Protein AF-A0A1B6L665-F1 (afdb_monomer_lite)

Foldseek 3Di:
DDQALANLLVVLLVQLVDPVSCQPCVQVSLCCLQPVALVDPVNLLRDDQVSLVSLLVSLLVCLVVPHPPDDNLSSLSSNLSSLQRSLVRYPCLVVLLVCLVVLLVCLVPDVVVPVVCLLSSLSSLLSSCVSCLPPPLASNQASCLSRVVSLVVSADLDPPDDDSSNVSSVSSVVSNCCSQQPVNNDPPDPSGDHPDVVSVVVSVVVVVVSVVSNVVSVVVVVVVD

Radius of gyration: 19.57 Å; chains: 1; bounding box: 61×33×55 Å

Secondary structure (DSSP, 8-state):
-PPPHHHHHHHHHHHHHSHHHHHHHHHHHHHHIIIIITT-HHHHTTS-HHHHHHHHHHHHHHHHTPPTT--HHHHHHHHHHHHHHHTTTSTTHHHHHHTHHHHHHHHHHHHHH-GGGHHHHHHHHHHHHHHHTTT-HHHHHHHHHHHHHHHHHT-----SS--HHHHHHHHHHHHHHHHHSGGGPPTTSTT---SSHHHHHHHHHHHHHHHHHHHHHHHHHHHT-

pLDDT: mean 92.1, std 8.76, range [46.53, 98.69]

Organism: NCBI:txid36148

Sequence (225 aa):
QRLTIGSLLQCVLSVLQDGFLRKHFGYTYLQVLRFQVLTSHNYCTNIGEDLWKDLFQLLQQLYQNTPPKVDKAIILTSLNLIVKNGGCHSFLALDVKKMFPTLREWIKTDIRTFPHLQEHLVRLSLTVCQLLRFECRMAICKFGEDVMSDFRNIYDHRADGVSKKKDLLLDWFVLQVQVHHPGGAQRGTEAAYAGEWDVWARQLGWLYQLVITEVKSVERHRTIR

Structure (mmCIF, N/CA/C/O backbone):
data_AF-A0A1B6L665-F1
#
_entry.id   AF-A0A1B6L665-F1
#
loop_
_atom_site.group_PDB
_atom_site.id
_atom_site.type_symbol
_atom_site.label_atom_id
_atom_site.label_alt_id
_atom_site.label_comp_id
_atom_site.label_asym_id
_atom_site.label_entity_id
_atom_site.label_seq_id
_atom_site.pdbx_PDB_ins_code
_atom_site.Cartn_x
_atom_site.Cartn_y
_atom_site.Cartn_z
_atom_site.occupancy
_atom_site.B_iso_or_equiv
_atom_site.auth_seq_id
_atom_site.auth_comp_id
_atom_site.auth_asym_id
_atom_site.auth_atom_id
_atom_site.pdbx_PDB_model_num
ATOM 1 N N . GLN A 1 1 ? -27.448 -17.472 22.996 1.00 46.53 1 GLN A N 1
ATOM 2 C CA . GLN A 1 1 ? -27.372 -16.857 21.650 1.00 46.53 1 GLN A CA 1
ATOM 3 C C . GLN A 1 1 ? -25.965 -17.053 21.100 1.00 46.53 1 GLN A C 1
ATOM 5 O O . GLN A 1 1 ? -25.021 -16.888 21.862 1.00 46.53 1 GLN A O 1
ATOM 10 N N . ARG A 1 2 ? -25.808 -17.447 19.828 1.00 61.28 2 ARG A N 1
ATOM 11 C CA . ARG A 1 2 ? -24.491 -17.466 19.166 1.00 61.28 2 ARG A CA 1
ATOM 12 C C . ARG A 1 2 ? -24.189 -16.055 18.656 1.00 61.28 2 ARG A C 1
ATOM 14 O O . ARG A 1 2 ? -25.037 -15.463 17.997 1.00 61.28 2 ARG A O 1
ATOM 21 N N . LEU A 1 3 ? -23.017 -15.521 18.988 1.00 72.12 3 LEU A N 1
ATOM 22 C CA . LEU A 1 3 ? -22.553 -14.220 18.499 1.00 72.12 3 LEU A CA 1
ATOM 23 C C . LEU A 1 3 ? -22.308 -14.319 16.986 1.00 72.12 3 LEU A C 1
ATOM 25 O O . LEU A 1 3 ? -21.593 -15.213 16.537 1.00 72.12 3 LEU A O 1
ATOM 29 N N . THR A 1 4 ? -22.920 -13.434 16.199 1.00 88.56 4 THR A N 1
ATOM 30 C CA . THR A 1 4 ? -22.676 -13.374 14.748 1.00 88.56 4 THR A CA 1
ATOM 31 C C . THR A 1 4 ? -21.419 -12.554 14.468 1.00 88.56 4 THR A C 1
ATOM 33 O O . THR A 1 4 ? -21.097 -11.636 15.231 1.00 88.56 4 THR A O 1
ATOM 36 N N . ILE A 1 5 ? -20.725 -12.831 13.359 1.00 90.38 5 ILE A N 1
ATOM 37 C CA . ILE A 1 5 ? -19.544 -12.043 12.976 1.00 90.38 5 ILE A CA 1
ATOM 38 C C . ILE A 1 5 ? -19.890 -10.562 12.765 1.00 90.38 5 ILE A C 1
ATOM 40 O O . ILE A 1 5 ? -19.137 -9.699 13.200 1.00 90.38 5 ILE A O 1
ATOM 44 N N . GLY A 1 6 ? -21.073 -10.263 12.214 1.00 89.62 6 GLY A N 1
ATOM 45 C CA . GLY A 1 6 ? -21.569 -8.893 12.077 1.00 89.62 6 GLY A CA 1
ATOM 46 C C . GLY A 1 6 ? -21.717 -8.187 13.427 1.00 89.62 6 GLY A C 1
ATOM 47 O O . GLY A 1 6 ? -21.204 -7.088 13.602 1.00 89.62 6 GLY A O 1
ATOM 48 N N . SER A 1 7 ? -22.328 -8.841 14.425 1.00 90.56 7 SER A N 1
ATOM 49 C CA . SER A 1 7 ? -22.443 -8.262 15.776 1.00 90.56 7 SER A CA 1
ATOM 50 C C . SER A 1 7 ? -21.089 -8.059 16.465 1.00 90.56 7 SER A C 1
ATOM 52 O O . SER A 1 7 ? -20.897 -7.055 17.149 1.00 90.56 7 SER A O 1
ATOM 54 N N . LEU A 1 8 ? -20.134 -8.975 16.256 1.00 92.50 8 LEU A N 1
ATOM 55 C CA . LEU A 1 8 ? -18.772 -8.824 16.768 1.00 92.50 8 LEU A CA 1
ATOM 56 C C . LEU A 1 8 ? -18.081 -7.615 16.129 1.00 92.50 8 LEU A C 1
ATOM 58 O O . LEU A 1 8 ? -17.472 -6.815 16.834 1.00 92.50 8 LEU A O 1
ATOM 62 N N . LEU A 1 9 ? -18.192 -7.464 14.809 1.00 93.94 9 LEU A N 1
ATOM 63 C CA . LEU A 1 9 ? -17.583 -6.350 14.090 1.00 93.94 9 LEU A CA 1
ATOM 64 C C . LEU A 1 9 ? -18.211 -5.005 14.448 1.00 93.94 9 LEU A C 1
ATOM 66 O O . LEU A 1 9 ? -17.461 -4.052 14.628 1.00 93.94 9 LEU A O 1
ATOM 70 N N . GLN A 1 10 ? -19.525 -4.935 14.679 1.00 94.06 10 GLN A N 1
ATOM 71 C CA . GLN A 1 10 ? -20.131 -3.693 15.175 1.00 94.06 10 GLN A CA 1
ATOM 72 C C . GLN A 1 10 ? -19.638 -3.333 16.563 1.00 94.06 10 GLN A C 1
ATOM 74 O O . GLN A 1 10 ? -19.333 -2.171 16.809 1.00 94.06 10 GLN A O 1
ATOM 79 N N . CYS A 1 11 ? -19.448 -4.318 17.440 1.00 94.50 11 CYS A N 1
ATOM 80 C CA . CYS A 1 11 ? -18.813 -4.071 18.728 1.00 94.50 11 CYS A CA 1
ATOM 81 C C . CYS A 1 11 ? -17.377 -3.537 18.562 1.00 94.50 11 CYS A C 1
ATOM 83 O O . CYS A 1 11 ? -17.014 -2.547 19.197 1.00 94.50 11 CYS A O 1
ATOM 85 N N . VAL A 1 12 ? -16.581 -4.133 17.664 1.00 95.00 12 VAL A N 1
ATOM 86 C CA . VAL A 1 12 ? -15.226 -3.654 17.339 1.00 95.00 12 VAL A CA 1
ATOM 87 C C . VAL A 1 12 ? -15.255 -2.215 16.822 1.00 95.00 12 VAL A C 1
ATOM 89 O O . VAL A 1 12 ? -14.494 -1.388 17.324 1.00 95.00 12 VAL A O 1
ATOM 92 N N . LEU A 1 13 ? -16.132 -1.893 15.868 1.00 95.56 13 LEU A N 1
ATOM 93 C CA . LEU A 1 13 ? -16.277 -0.539 15.331 1.00 95.56 13 LEU A CA 1
ATOM 94 C C . LEU A 1 13 ? -16.663 0.453 16.430 1.00 95.56 13 LEU A C 1
ATOM 96 O O . LEU A 1 13 ? -15.980 1.460 16.584 1.00 95.56 13 LEU A O 1
ATOM 100 N N . SER A 1 14 ? -17.680 0.151 17.243 1.00 95.56 14 SER A N 1
ATOM 101 C CA . SER A 1 14 ? -18.125 1.042 18.320 1.00 95.56 14 SER A CA 1
ATOM 102 C C . SER A 1 14 ? -17.016 1.326 19.336 1.00 95.56 14 SER A C 1
ATOM 104 O O . SER A 1 14 ? -16.800 2.480 19.703 1.00 95.56 14 SER A O 1
ATOM 106 N N . VAL A 1 15 ? -16.258 0.304 19.750 1.00 95.12 15 VAL A N 1
ATOM 107 C CA . VAL A 1 15 ? -15.130 0.476 20.683 1.00 95.12 15 VAL A CA 1
ATOM 108 C C . VAL A 1 15 ? -14.012 1.311 20.068 1.00 95.12 15 VAL A C 1
ATOM 110 O O . VAL A 1 15 ? -13.412 2.137 20.752 1.00 95.12 15 VAL A O 1
ATOM 113 N N . LEU A 1 16 ? -13.703 1.092 18.792 1.00 94.69 16 LEU A N 1
ATOM 114 C CA . LEU A 1 16 ? -12.620 1.794 18.113 1.00 94.69 16 LEU A CA 1
ATOM 115 C C . LEU A 1 16 ? -13.020 3.190 17.622 1.00 94.69 16 LEU A C 1
ATOM 117 O O . LEU A 1 16 ? -12.132 3.999 17.377 1.00 94.69 16 LEU A O 1
ATOM 121 N N . GLN A 1 17 ? -14.302 3.514 17.491 1.00 94.69 17 GLN A N 1
ATOM 122 C CA . GLN A 1 17 ? -14.772 4.862 17.157 1.00 94.69 17 GLN A CA 1
ATOM 123 C C . GLN A 1 17 ? -14.873 5.749 18.403 1.00 94.69 17 GLN A C 1
ATOM 125 O O . GLN A 1 17 ? -14.470 6.915 18.353 1.00 94.69 17 GLN A O 1
ATOM 130 N N . ASP A 1 18 ? -15.306 5.193 19.535 1.00 95.06 18 ASP A N 1
ATOM 131 C CA . ASP A 1 18 ? -15.399 5.926 20.795 1.00 95.06 18 ASP A CA 1
ATOM 132 C C . ASP A 1 18 ? -14.011 6.257 21.371 1.00 95.06 18 ASP A C 1
ATOM 134 O O . ASP A 1 18 ? -13.156 5.390 21.544 1.00 95.06 18 ASP A O 1
ATOM 138 N N . GLY A 1 19 ? -13.763 7.532 21.682 1.00 91.44 19 GLY A N 1
ATOM 139 C CA . GLY A 1 19 ? -12.450 7.989 22.146 1.00 91.44 19 GLY A CA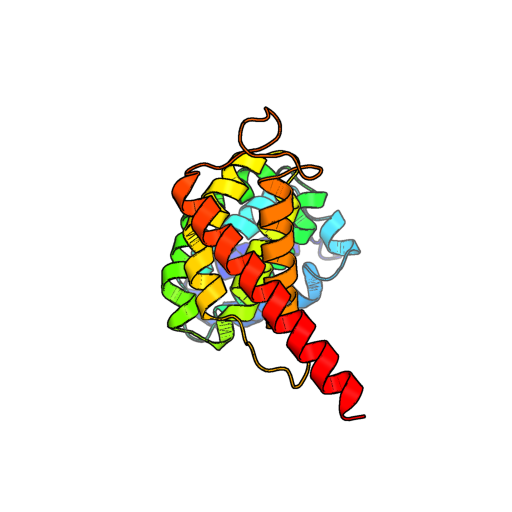 1
ATOM 140 C C . GLY A 1 19 ? -12.038 7.426 23.510 1.00 91.44 19 GLY A C 1
ATOM 141 O O . GLY A 1 19 ? -10.857 7.127 23.718 1.00 91.44 19 GLY A O 1
ATOM 142 N N . PHE A 1 20 ? -12.990 7.254 24.430 1.00 93.44 20 PHE A N 1
ATOM 143 C CA . PHE A 1 20 ? -12.729 6.717 25.762 1.00 93.44 20 PHE A CA 1
ATOM 144 C C . PHE A 1 20 ? -12.474 5.210 25.696 1.00 93.44 20 PHE A C 1
ATOM 146 O O . PHE A 1 20 ? -11.459 4.736 26.215 1.00 93.44 20 PHE A O 1
ATOM 153 N N . LEU A 1 21 ? -13.338 4.457 25.015 1.00 94.56 21 LEU A N 1
ATOM 154 C CA . LEU A 1 21 ? -13.202 3.012 24.857 1.00 94.56 21 LEU A CA 1
ATOM 155 C C . LEU A 1 21 ? -11.961 2.666 24.039 1.00 94.56 21 LEU A C 1
ATOM 157 O O . LEU A 1 21 ? -11.192 1.800 24.451 1.00 94.56 21 LEU A O 1
ATOM 161 N N . ARG A 1 22 ? -11.679 3.390 22.951 1.00 94.19 22 ARG A N 1
ATOM 162 C CA . ARG A 1 22 ? -10.462 3.199 22.153 1.00 94.19 22 ARG A CA 1
ATOM 163 C C . ARG A 1 22 ? -9.200 3.381 22.988 1.00 94.19 22 ARG A C 1
ATOM 165 O O . ARG A 1 22 ? -8.268 2.592 22.854 1.00 94.19 22 ARG A O 1
ATOM 172 N N . LYS A 1 23 ? -9.161 4.387 23.865 1.00 91.19 23 LYS A N 1
ATOM 173 C CA . LYS A 1 23 ? -8.002 4.647 24.733 1.00 91.19 23 LYS A CA 1
ATOM 174 C C . LYS A 1 23 ? -7.726 3.498 25.711 1.00 91.19 23 LYS A C 1
ATOM 176 O O . LYS A 1 23 ? -6.562 3.228 25.993 1.00 91.19 23 LYS A O 1
ATOM 181 N N . HIS A 1 24 ? -8.763 2.836 26.224 1.00 91.19 24 HIS A N 1
ATOM 182 C CA . HIS A 1 24 ? -8.620 1.802 27.259 1.00 91.19 24 HIS A CA 1
ATOM 183 C C . HIS A 1 24 ? -8.612 0.372 26.703 1.00 91.19 24 HIS A C 1
ATOM 185 O O . HIS A 1 24 ? -7.918 -0.490 27.234 1.00 91.19 24 HIS A O 1
ATOM 191 N N . PHE A 1 25 ? -9.343 0.124 25.618 1.00 92.44 25 PHE A N 1
ATOM 192 C CA . PHE A 1 25 ? -9.590 -1.210 25.067 1.00 92.44 25 PHE A CA 1
ATOM 193 C C . PHE A 1 25 ? -9.158 -1.354 23.603 1.00 92.44 25 PHE A C 1
ATOM 195 O O . PHE A 1 25 ? -9.142 -2.469 23.081 1.00 92.44 25 PHE A O 1
ATOM 202 N N . GLY A 1 26 ? -8.774 -0.267 22.927 1.00 92.38 26 GLY A N 1
ATOM 203 C CA . GLY A 1 26 ? -8.515 -0.274 21.486 1.00 92.38 26 GLY A CA 1
ATOM 204 C C . GLY A 1 26 ? -7.422 -1.251 21.058 1.00 92.38 26 GLY A C 1
ATOM 205 O O . GLY A 1 26 ? -7.591 -1.942 20.058 1.00 92.38 26 GLY A O 1
ATOM 206 N N . TYR A 1 27 ? -6.348 -1.390 21.842 1.00 92.38 27 TYR A N 1
ATOM 207 C CA . TYR A 1 27 ? -5.314 -2.398 21.581 1.00 92.38 27 TYR A CA 1
ATOM 208 C C . TYR A 1 27 ? -5.901 -3.816 21.555 1.00 92.38 27 TYR A C 1
ATOM 210 O O . TYR A 1 27 ? -5.699 -4.552 20.592 1.00 92.38 27 TYR A O 1
ATOM 218 N N . THR A 1 28 ? -6.675 -4.182 22.578 1.00 93.69 28 THR A N 1
ATOM 219 C CA . THR A 1 28 ? -7.301 -5.505 22.691 1.00 93.69 28 THR A CA 1
ATOM 220 C C . THR A 1 28 ? -8.217 -5.783 21.505 1.00 93.69 28 THR A C 1
ATOM 222 O O . THR A 1 28 ? -8.116 -6.838 20.882 1.00 93.69 28 THR A O 1
ATOM 225 N N . TYR A 1 29 ? -9.062 -4.820 21.134 1.00 94.50 29 TYR A N 1
ATOM 226 C CA . TYR A 1 29 ? -9.996 -4.985 20.019 1.00 94.50 29 TYR A CA 1
ATOM 227 C C . TYR A 1 29 ? -9.296 -5.024 18.656 1.00 94.50 29 TYR A C 1
ATOM 229 O O . TYR A 1 29 ? -9.695 -5.809 17.796 1.00 94.50 29 TYR A O 1
ATOM 237 N N . LEU A 1 30 ? -8.203 -4.275 18.466 1.00 94.25 30 LEU A N 1
ATOM 238 C CA . LEU A 1 30 ? -7.360 -4.398 17.273 1.00 94.25 30 LEU A CA 1
ATOM 239 C C . LEU A 1 30 ? -6.714 -5.784 17.169 1.00 94.25 30 LEU A C 1
ATOM 241 O O . LEU A 1 30 ? -6.637 -6.331 16.070 1.00 94.25 30 LEU A O 1
ATOM 245 N N . GLN A 1 31 ? -6.283 -6.375 18.287 1.00 93.94 31 GLN A N 1
ATOM 246 C CA . GLN A 1 31 ? -5.724 -7.729 18.285 1.00 93.94 31 GLN A CA 1
ATOM 247 C C . GLN A 1 31 ? -6.785 -8.797 18.015 1.00 93.94 31 GLN A C 1
ATOM 249 O O . GLN A 1 31 ? -6.519 -9.726 17.254 1.00 93.94 31 GLN A O 1
ATOM 254 N N . VAL A 1 32 ? -7.992 -8.657 18.572 1.00 93.50 32 VAL A N 1
ATOM 255 C CA . VAL A 1 32 ? -9.126 -9.540 18.250 1.00 93.50 32 VAL A CA 1
ATOM 256 C C . VAL A 1 32 ? -9.444 -9.462 16.759 1.00 93.50 32 VAL A C 1
ATOM 258 O O . VAL A 1 32 ? -9.484 -10.493 16.086 1.00 93.50 32 VAL A O 1
ATOM 261 N N . LEU A 1 33 ? -9.587 -8.249 16.217 1.00 94.88 33 LEU A N 1
ATOM 262 C CA . LEU A 1 33 ? -9.824 -8.037 14.792 1.00 94.88 33 LEU A CA 1
ATOM 263 C C . LEU A 1 33 ? -8.731 -8.707 13.949 1.00 94.88 33 LEU A C 1
ATOM 265 O O . LEU A 1 33 ? -9.030 -9.467 13.033 1.00 94.88 33 LEU A O 1
ATOM 269 N N . ARG A 1 34 ? -7.460 -8.482 14.284 1.00 93.75 34 ARG A N 1
ATOM 270 C CA . ARG A 1 34 ? -6.324 -9.002 13.521 1.00 93.75 34 ARG A CA 1
ATOM 271 C C . ARG A 1 34 ? -6.200 -10.522 13.579 1.00 93.75 34 ARG A C 1
ATOM 273 O O . ARG A 1 34 ? -6.038 -11.142 12.536 1.00 93.75 34 ARG A O 1
ATOM 280 N N . PHE A 1 35 ? -6.201 -11.110 14.773 1.00 92.44 35 PHE A N 1
ATOM 281 C CA . PHE A 1 35 ? -5.819 -12.511 14.972 1.00 92.44 35 PHE A CA 1
ATOM 282 C C . PHE A 1 35 ? -6.983 -13.490 14.992 1.00 92.44 35 PHE A C 1
ATOM 284 O O . PHE A 1 35 ? -6.760 -14.674 14.749 1.00 92.44 35 PHE A O 1
ATOM 291 N N . GLN A 1 36 ? -8.188 -13.025 15.318 1.00 90.38 36 GLN A N 1
ATOM 292 C CA . GLN A 1 36 ? -9.360 -13.893 15.403 1.00 90.38 36 GLN A CA 1
ATOM 293 C C . GLN A 1 36 ? -10.240 -13.748 14.169 1.00 90.38 36 GLN A C 1
ATOM 295 O O . GLN A 1 36 ? -10.768 -14.745 13.691 1.00 90.38 36 GLN A O 1
ATOM 300 N N . VAL A 1 37 ? -10.384 -12.528 13.641 1.00 92.81 37 VAL A N 1
ATOM 301 C CA . VAL A 1 37 ? -11.311 -12.243 12.539 1.00 92.81 37 VAL A CA 1
ATOM 302 C C . VAL A 1 37 ? -10.607 -12.253 11.185 1.00 92.81 37 VAL A C 1
ATOM 304 O O . VAL A 1 37 ? -10.889 -13.110 10.353 1.00 92.81 37 VAL A O 1
ATOM 307 N N . LEU A 1 38 ? -9.665 -11.334 10.969 1.00 93.00 38 LEU A N 1
ATOM 308 C CA . LEU A 1 38 ? -9.054 -11.080 9.660 1.00 93.00 38 LEU A CA 1
ATOM 309 C C . LEU A 1 38 ? -8.113 -12.197 9.176 1.00 93.00 38 LEU A C 1
ATOM 311 O O . LEU A 1 38 ? -7.714 -12.209 8.018 1.00 93.00 38 LEU A O 1
ATOM 315 N N . THR A 1 39 ? -7.732 -13.138 10.030 1.00 92.25 39 THR A N 1
ATOM 316 C CA . THR A 1 39 ? -6.944 -14.329 9.664 1.00 92.25 39 THR A CA 1
ATOM 317 C C . THR A 1 39 ? -7.812 -15.562 9.419 1.00 92.25 39 THR A C 1
ATOM 319 O O . THR A 1 39 ? -7.325 -16.551 8.874 1.00 92.25 39 THR A O 1
ATOM 322 N N . SER A 1 40 ? -9.089 -15.524 9.805 1.00 90.94 40 SER A N 1
ATOM 323 C CA . SER A 1 40 ? -10.023 -16.635 9.656 1.00 90.94 40 SER A CA 1
ATOM 324 C C . SER A 1 40 ? -10.799 -16.490 8.355 1.00 90.94 40 SER A C 1
ATOM 326 O O . SER A 1 40 ? -11.663 -15.620 8.229 1.00 90.94 40 SER A O 1
ATOM 328 N N . HIS A 1 41 ? -10.530 -17.380 7.397 1.00 86.75 41 HIS A N 1
ATOM 329 C CA . HIS A 1 41 ? -11.272 -17.432 6.135 1.00 86.75 41 HIS A CA 1
ATOM 330 C C . HIS A 1 41 ? -12.785 -17.551 6.376 1.00 86.75 41 HIS A C 1
ATOM 332 O O . HIS A 1 41 ? -13.562 -16.798 5.799 1.00 86.75 41 HIS A O 1
ATOM 338 N N . ASN A 1 42 ? -13.191 -18.420 7.310 1.00 86.94 42 ASN A N 1
ATOM 339 C CA . ASN A 1 42 ? -14.598 -18.632 7.658 1.00 86.94 42 ASN A CA 1
ATOM 340 C C . ASN A 1 42 ? -15.281 -17.367 8.179 1.00 86.94 42 ASN A C 1
ATOM 342 O O . ASN A 1 42 ? -16.477 -17.193 7.970 1.00 86.94 42 ASN A O 1
ATOM 346 N N . TYR A 1 43 ? -14.561 -16.489 8.880 1.00 89.75 43 TYR A N 1
ATOM 347 C CA . TYR A 1 43 ? -15.142 -15.211 9.274 1.00 89.75 43 TYR A CA 1
ATOM 348 C C . TYR A 1 43 ? -15.141 -14.229 8.116 1.00 89.75 43 TYR A C 1
ATOM 350 O O . TYR A 1 43 ? -16.184 -13.638 7.871 1.00 89.75 43 TYR A O 1
ATOM 358 N N . CYS A 1 44 ? -14.037 -14.109 7.373 1.00 90.69 44 CYS A N 1
ATOM 359 C CA . CYS A 1 44 ? -13.903 -13.165 6.263 1.00 90.69 44 CYS A CA 1
ATOM 360 C C . CYS A 1 44 ? -15.009 -13.314 5.207 1.00 90.69 44 CYS A C 1
ATOM 362 O O . CYS A 1 44 ? -15.557 -12.303 4.774 1.00 90.69 44 CYS A O 1
ATOM 364 N N . THR A 1 45 ? -15.397 -14.544 4.853 1.00 88.00 45 THR A N 1
ATOM 365 C CA . THR A 1 45 ? -16.472 -14.803 3.876 1.00 88.00 45 THR A CA 1
ATOM 366 C C . THR A 1 45 ? -17.862 -14.386 4.356 1.00 88.00 45 THR A C 1
ATOM 368 O O . THR A 1 45 ? -18.778 -14.284 3.552 1.00 88.00 45 THR A O 1
ATOM 371 N N . ASN A 1 46 ? -18.036 -14.184 5.664 1.00 89.75 46 ASN A N 1
ATOM 372 C CA . ASN A 1 46 ? -19.309 -13.826 6.289 1.00 89.75 46 ASN A CA 1
ATOM 373 C C . ASN A 1 46 ? -19.361 -12.348 6.725 1.00 89.75 46 ASN A C 1
ATOM 375 O O . ASN A 1 46 ? -20.313 -11.935 7.389 1.00 89.75 46 ASN A O 1
ATOM 379 N N . ILE A 1 47 ? -18.342 -11.548 6.395 1.00 91.38 47 ILE A N 1
ATOM 380 C CA . ILE A 1 47 ? -18.332 -10.103 6.647 1.00 91.38 47 ILE A CA 1
ATOM 381 C C . ILE A 1 47 ? -19.106 -9.409 5.524 1.00 91.38 47 ILE A C 1
ATOM 383 O O . ILE A 1 47 ? -18.787 -9.589 4.351 1.00 91.38 47 ILE A O 1
ATOM 387 N N . GLY A 1 48 ? -20.111 -8.609 5.889 1.00 89.94 48 GLY A N 1
ATOM 388 C CA . GLY A 1 48 ? -20.884 -7.815 4.931 1.00 89.94 48 GLY A CA 1
ATOM 389 C C . GLY A 1 48 ? -20.048 -6.720 4.261 1.00 89.94 48 GLY A C 1
ATOM 390 O O . GLY A 1 48 ? -19.099 -6.203 4.850 1.00 89.94 48 GLY A O 1
ATOM 391 N N . GLU A 1 49 ? -20.416 -6.341 3.038 1.00 90.06 49 GLU A N 1
ATOM 392 C CA . GLU A 1 49 ? -19.653 -5.385 2.222 1.00 90.06 49 GLU A CA 1
ATOM 393 C C . GLU A 1 49 ? -19.454 -4.021 2.896 1.00 90.06 49 GLU A C 1
ATOM 395 O O . GLU A 1 49 ? -18.349 -3.476 2.869 1.00 90.06 49 GLU A O 1
ATOM 400 N N . ASP A 1 50 ? -20.494 -3.486 3.538 1.00 91.25 50 ASP A N 1
ATOM 401 C CA . ASP A 1 50 ? -20.416 -2.192 4.226 1.00 91.25 50 ASP A CA 1
ATOM 402 C C . ASP A 1 50 ? -19.453 -2.243 5.418 1.00 91.25 50 ASP A C 1
ATOM 404 O O . ASP A 1 50 ? -18.673 -1.318 5.630 1.00 91.25 50 ASP A O 1
ATOM 408 N N . LEU A 1 51 ? -19.394 -3.378 6.123 1.00 93.31 51 LEU A N 1
ATOM 409 C CA . LEU A 1 51 ? -18.468 -3.563 7.241 1.00 93.31 51 LEU A CA 1
ATOM 410 C C . LEU A 1 51 ? -17.009 -3.566 6.790 1.00 93.31 51 LEU A C 1
ATOM 412 O O . LEU A 1 51 ? -16.149 -3.045 7.499 1.00 93.31 51 LEU A O 1
ATOM 416 N N . TRP A 1 52 ? -16.709 -4.123 5.614 1.00 94.56 52 TRP A N 1
ATOM 417 C CA . TRP A 1 52 ? -15.362 -4.040 5.048 1.00 94.56 52 TRP A CA 1
ATOM 418 C C . TRP A 1 52 ? -14.944 -2.593 4.798 1.00 94.56 52 TRP A C 1
ATOM 420 O O . TRP A 1 52 ? -13.819 -2.216 5.138 1.00 94.56 52 TRP A O 1
ATOM 430 N N . LYS A 1 53 ? -15.850 -1.780 4.243 1.00 93.94 53 LYS A N 1
ATOM 431 C CA . LYS A 1 53 ? -15.608 -0.355 3.987 1.00 93.94 53 LYS A CA 1
ATOM 432 C C . LYS A 1 53 ? -15.444 0.425 5.288 1.00 93.94 53 LYS A C 1
ATOM 434 O O . LYS A 1 53 ? -14.468 1.163 5.416 1.00 93.94 53 LYS A O 1
ATOM 439 N N . ASP A 1 54 ? -16.319 0.208 6.264 1.00 95.19 54 ASP A N 1
ATOM 440 C CA . ASP A 1 54 ? -16.256 0.873 7.569 1.00 95.19 54 ASP A CA 1
ATOM 441 C C . ASP A 1 54 ? -14.944 0.557 8.296 1.00 95.19 54 ASP A C 1
ATOM 443 O O . ASP A 1 54 ? -14.256 1.460 8.778 1.00 95.19 54 ASP A O 1
ATOM 447 N N . LEU A 1 55 ? -14.538 -0.718 8.320 1.00 95.81 55 LEU A N 1
ATOM 448 C CA . LEU A 1 55 ? -13.264 -1.135 8.906 1.00 95.81 55 LEU A CA 1
ATOM 449 C C . LEU A 1 55 ? -12.071 -0.516 8.163 1.00 95.81 55 LEU A C 1
ATOM 451 O O . LEU A 1 55 ? -11.120 -0.055 8.798 1.00 95.81 55 LEU A O 1
ATOM 455 N N . PHE A 1 56 ? -12.111 -0.486 6.828 1.00 96.50 56 PHE A N 1
ATOM 456 C CA . PHE A 1 56 ? -11.058 0.108 6.004 1.00 96.50 56 PHE A CA 1
ATOM 457 C C . PHE A 1 56 ? -10.891 1.609 6.273 1.00 96.50 56 PHE A C 1
ATOM 459 O O . PHE A 1 56 ? -9.767 2.091 6.434 1.00 96.50 56 PHE A O 1
ATOM 466 N N . GLN A 1 57 ? -11.993 2.354 6.353 1.00 95.94 57 GLN A N 1
ATOM 467 C CA . GLN A 1 57 ? -11.984 3.787 6.653 1.00 95.94 57 GLN A CA 1
ATOM 468 C C . GLN A 1 57 ? -11.525 4.057 8.088 1.00 95.94 57 GLN A C 1
ATOM 470 O O . GLN A 1 57 ? -10.658 4.904 8.313 1.00 95.94 57 GLN A O 1
ATOM 475 N N . LEU A 1 58 ? -12.038 3.293 9.055 1.00 96.50 58 LEU A N 1
ATOM 476 C CA . LEU A 1 58 ? -11.653 3.408 10.457 1.00 96.50 58 LEU A CA 1
ATOM 477 C C . LEU A 1 58 ? -10.149 3.188 10.649 1.00 96.50 58 LEU A C 1
ATOM 479 O O . LEU A 1 58 ? -9.497 3.980 11.325 1.00 96.50 58 LEU A O 1
ATOM 483 N N . LEU A 1 59 ? -9.563 2.144 10.055 1.00 97.25 59 LEU A N 1
ATOM 484 C CA . LEU A 1 59 ? -8.130 1.884 10.218 1.00 97.25 59 LEU A CA 1
ATOM 485 C C . LEU A 1 59 ? -7.252 2.977 9.592 1.00 97.25 59 LEU A C 1
ATOM 487 O O . LEU A 1 59 ? -6.195 3.280 10.145 1.00 97.25 59 LEU A O 1
ATOM 491 N N . GLN A 1 60 ? -7.686 3.614 8.499 1.00 97.69 60 GLN A N 1
ATOM 492 C CA . GLN A 1 60 ? -6.986 4.785 7.957 1.00 97.69 60 GLN A CA 1
ATOM 493 C C . GLN A 1 60 ? -7.008 5.962 8.940 1.00 97.69 60 GLN A C 1
ATOM 495 O O . GLN A 1 60 ? -5.971 6.583 9.181 1.00 97.69 60 GLN A O 1
ATOM 500 N N . GLN A 1 61 ? -8.159 6.228 9.563 1.00 96.19 61 GLN A N 1
ATOM 501 C CA . GLN A 1 61 ? -8.291 7.267 10.588 1.00 96.19 61 GLN A CA 1
ATOM 502 C C . GLN A 1 61 ? -7.440 6.961 11.825 1.00 96.19 61 GLN A C 1
ATOM 504 O O . GLN A 1 61 ? -6.802 7.862 12.366 1.00 96.19 61 GLN A O 1
ATOM 509 N N . LEU A 1 62 ? -7.386 5.695 12.254 1.00 96.00 62 LEU A N 1
ATOM 510 C CA . LEU A 1 62 ? -6.534 5.265 13.363 1.00 96.00 62 LEU A CA 1
ATOM 511 C C . LEU A 1 62 ? -5.051 5.409 13.035 1.00 96.00 62 LEU A C 1
ATOM 513 O O . LEU A 1 62 ? -4.275 5.754 13.918 1.00 96.00 62 LEU A O 1
ATOM 517 N N . TYR A 1 63 ? -4.627 5.169 11.794 1.00 96.94 63 TYR A N 1
ATOM 518 C CA . TYR A 1 63 ? -3.230 5.387 11.427 1.00 96.94 63 TYR A CA 1
ATOM 519 C C . TYR A 1 63 ? -2.857 6.873 11.510 1.00 96.94 63 TYR A C 1
ATOM 521 O O . TYR A 1 63 ? -1.817 7.219 12.069 1.00 96.94 63 TYR A O 1
ATOM 529 N N . GLN A 1 64 ? -3.729 7.754 11.008 1.00 94.62 64 GLN A N 1
ATOM 530 C CA . GLN A 1 64 ? -3.541 9.207 11.084 1.00 94.62 64 GLN A CA 1
ATOM 531 C C . GLN A 1 64 ? -3.554 9.711 12.534 1.00 94.62 64 GLN A C 1
ATOM 533 O O . GLN A 1 64 ? -2.709 10.513 12.917 1.00 94.62 64 GLN A O 1
ATOM 538 N N . ASN A 1 65 ? -4.474 9.195 13.351 1.00 92.75 65 ASN A N 1
ATOM 539 C CA . ASN A 1 65 ? -4.678 9.583 14.746 1.00 92.75 65 ASN A CA 1
ATOM 540 C C . ASN A 1 65 ? -4.419 8.391 15.674 1.00 92.75 65 ASN A C 1
ATOM 542 O O . ASN A 1 65 ? -5.331 7.883 16.335 1.00 92.75 65 ASN A O 1
ATOM 546 N N . THR A 1 66 ? -3.172 7.914 15.690 1.00 92.94 66 THR A N 1
ATOM 547 C CA . THR A 1 66 ? -2.809 6.700 16.434 1.00 92.94 66 THR A CA 1
ATOM 548 C C . THR A 1 66 ? -3.080 6.870 17.931 1.00 92.94 66 THR A C 1
ATOM 550 O O . THR A 1 66 ? -2.561 7.808 18.542 1.00 92.94 66 THR A O 1
ATOM 553 N N . PRO A 1 67 ? -3.875 5.976 18.555 1.00 87.88 67 PRO A N 1
ATOM 554 C CA . PRO A 1 67 ? -4.141 6.055 19.984 1.00 87.88 67 PRO A CA 1
ATOM 555 C C . PRO A 1 67 ? -2.862 5.904 20.813 1.00 87.88 67 PRO A C 1
ATOM 557 O O . PRO A 1 67 ? -1.968 5.141 20.431 1.00 87.88 67 PRO A O 1
ATOM 560 N N . PRO A 1 68 ? -2.781 6.544 21.993 1.00 83.81 68 PRO A N 1
ATOM 561 C CA . PRO A 1 68 ? -1.664 6.331 22.903 1.00 83.81 68 PRO A CA 1
ATOM 562 C C . PRO A 1 68 ? -1.468 4.837 23.188 1.00 83.81 68 PRO A C 1
ATOM 564 O O . PRO A 1 68 ? -2.439 4.129 23.448 1.00 83.81 68 PRO A O 1
ATOM 567 N N . LYS A 1 69 ? -0.210 4.374 23.182 1.00 84.00 69 LYS A N 1
ATOM 568 C CA . LYS A 1 69 ? 0.192 2.971 23.425 1.00 84.00 69 LYS A CA 1
ATOM 569 C C . LYS A 1 69 ? -0.206 1.961 22.336 1.00 84.00 69 LYS A C 1
ATOM 571 O O . LYS A 1 69 ? 0.076 0.777 22.501 1.00 84.00 69 LYS A O 1
ATOM 576 N N . VAL A 1 70 ? -0.825 2.387 21.233 1.00 90.25 70 VAL A N 1
ATOM 577 C CA . VAL A 1 70 ? -1.053 1.522 20.067 1.00 90.25 70 VAL A CA 1
ATOM 578 C C . VAL A 1 70 ? 0.096 1.698 19.082 1.00 90.25 70 VAL A C 1
ATOM 580 O O . VAL A 1 70 ? 0.417 2.811 18.680 1.00 90.25 70 VAL A O 1
ATOM 583 N N . ASP A 1 71 ? 0.706 0.587 18.682 1.00 93.25 71 ASP A N 1
ATOM 584 C CA . ASP A 1 71 ? 1.739 0.580 17.649 1.00 93.25 71 ASP A CA 1
ATOM 585 C C . ASP A 1 71 ? 1.103 0.709 16.251 1.00 93.25 71 ASP A C 1
ATOM 587 O O . ASP A 1 71 ? 0.223 -0.079 15.876 1.00 93.25 71 ASP A O 1
ATOM 591 N N . LYS A 1 72 ? 1.582 1.675 15.455 1.00 95.88 72 LYS A N 1
ATOM 592 C CA . LYS A 1 72 ? 1.206 1.869 14.044 1.00 95.88 72 LYS A CA 1
ATOM 593 C C . LYS A 1 72 ? 1.378 0.595 13.208 1.00 95.88 72 LYS A C 1
ATOM 595 O O . LYS A 1 72 ? 0.589 0.362 12.291 1.00 95.88 72 LYS A O 1
ATOM 600 N N . ALA A 1 73 ? 2.341 -0.267 13.539 1.00 96.44 73 ALA A N 1
ATOM 601 C CA . ALA A 1 73 ? 2.560 -1.547 12.869 1.00 96.44 73 ALA A CA 1
ATOM 602 C C . ALA A 1 73 ? 1.333 -2.470 12.948 1.00 96.44 73 ALA A C 1
ATOM 604 O O . ALA A 1 73 ? 1.024 -3.189 11.991 1.00 96.44 73 ALA A O 1
ATOM 605 N N . ILE A 1 74 ? 0.598 -2.440 14.066 1.00 95.88 74 ILE A N 1
ATOM 606 C CA . ILE A 1 74 ? -0.628 -3.230 14.241 1.00 95.88 74 ILE A CA 1
ATOM 607 C C . ILE A 1 74 ? -1.704 -2.721 13.287 1.00 95.88 74 ILE A C 1
ATOM 609 O O . ILE A 1 74 ? -2.333 -3.528 12.606 1.00 95.88 74 ILE A O 1
ATOM 613 N N . ILE A 1 75 ? -1.866 -1.400 13.188 1.00 97.50 75 ILE A N 1
ATOM 614 C CA . ILE A 1 75 ? -2.848 -0.769 12.301 1.00 97.50 75 ILE A CA 1
ATOM 615 C C . ILE A 1 75 ? -2.523 -1.083 10.837 1.00 97.50 75 ILE A C 1
ATOM 617 O O . ILE A 1 75 ? -3.402 -1.554 10.119 1.00 97.50 75 ILE A O 1
ATOM 621 N N . LEU A 1 76 ? -1.264 -0.924 10.408 1.00 98.00 76 LEU A N 1
ATOM 622 C CA . LEU A 1 76 ? -0.835 -1.267 9.044 1.00 98.00 76 LEU A CA 1
ATOM 623 C C . LEU A 1 76 ? -1.051 -2.745 8.723 1.00 98.00 76 LEU A C 1
ATOM 625 O O . LEU A 1 76 ? -1.494 -3.083 7.629 1.00 98.00 76 LEU A O 1
ATOM 629 N N . THR A 1 77 ? -0.761 -3.635 9.673 1.00 97.25 77 THR A N 1
ATOM 630 C CA . THR A 1 77 ? -0.963 -5.077 9.485 1.00 97.25 77 THR A CA 1
ATOM 631 C C . THR A 1 77 ? -2.444 -5.412 9.331 1.00 97.25 77 THR A C 1
ATOM 633 O O . THR A 1 77 ? -2.807 -6.170 8.433 1.00 97.25 77 THR A O 1
ATOM 636 N N . SER A 1 78 ? -3.306 -4.830 10.165 1.00 97.50 78 SER A N 1
ATOM 637 C CA . SER A 1 78 ? -4.755 -5.010 10.060 1.00 97.50 78 SER A CA 1
ATOM 638 C C . SER A 1 78 ? -5.299 -4.424 8.755 1.00 97.50 78 SER A C 1
ATOM 640 O O . SER A 1 78 ? -6.075 -5.087 8.074 1.00 97.50 78 SER A O 1
ATOM 642 N N . LEU A 1 79 ? -4.830 -3.243 8.341 1.00 97.69 79 LEU A N 1
ATOM 643 C CA . LEU A 1 79 ? -5.214 -2.617 7.075 1.00 97.69 79 LEU A CA 1
ATOM 644 C C . LEU A 1 79 ? -4.788 -3.473 5.878 1.00 97.69 79 LEU A C 1
ATOM 646 O O . LEU A 1 79 ? -5.574 -3.688 4.963 1.00 97.69 79 LEU A O 1
ATOM 650 N N . ASN A 1 80 ? -3.585 -4.048 5.920 1.00 97.62 80 ASN A N 1
ATOM 651 C CA . ASN A 1 80 ? -3.109 -4.973 4.897 1.00 97.62 80 ASN A CA 1
ATOM 652 C C . ASN A 1 80 ? -4.002 -6.218 4.777 1.00 97.62 80 ASN A C 1
ATOM 654 O O . ASN A 1 80 ? -4.283 -6.663 3.667 1.00 97.62 80 ASN A O 1
ATOM 658 N N . LEU A 1 81 ? -4.449 -6.787 5.901 1.00 96.69 81 LEU A N 1
ATOM 659 C CA . LEU A 1 81 ? -5.378 -7.921 5.894 1.00 96.69 81 LEU A CA 1
ATOM 660 C C . LEU A 1 81 ? -6.758 -7.529 5.352 1.00 96.69 81 LEU A C 1
ATOM 662 O O . LEU A 1 81 ? -7.343 -8.300 4.598 1.00 96.69 81 LEU A O 1
ATOM 666 N N .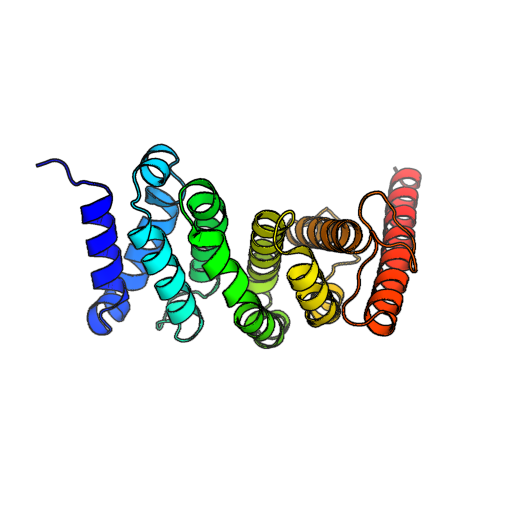 ILE A 1 82 ? -7.252 -6.329 5.674 1.00 96.25 82 ILE A N 1
ATOM 667 C CA . ILE A 1 82 ? -8.499 -5.801 5.103 1.00 96.25 82 ILE A CA 1
ATOM 668 C C . ILE A 1 82 ? -8.390 -5.663 3.587 1.00 96.25 82 ILE A C 1
ATOM 670 O O . ILE A 1 82 ? -9.265 -6.146 2.881 1.00 96.25 82 ILE A O 1
ATOM 674 N N . VAL A 1 83 ? -7.315 -5.061 3.069 1.00 96.31 83 VAL A N 1
ATOM 675 C CA . VAL A 1 83 ? -7.121 -4.927 1.616 1.00 96.31 83 VAL A CA 1
ATOM 676 C C . VAL A 1 83 ? -7.043 -6.305 0.959 1.00 96.31 83 VAL A C 1
ATOM 678 O O . VAL A 1 83 ? -7.712 -6.547 -0.043 1.00 96.31 83 VAL A O 1
ATOM 681 N N . LYS A 1 84 ? -6.267 -7.224 1.546 1.00 93.88 84 LYS A N 1
ATOM 682 C CA . LYS A 1 84 ? -6.070 -8.574 1.010 1.00 93.88 84 LYS A CA 1
ATOM 683 C C . LYS A 1 84 ? -7.365 -9.386 0.963 1.00 93.88 84 LYS A C 1
ATOM 685 O O . LYS A 1 84 ? -7.627 -10.032 -0.042 1.00 93.88 84 LYS A O 1
ATOM 690 N N . ASN A 1 85 ? -8.141 -9.380 2.043 1.00 92.38 85 ASN A N 1
ATOM 691 C CA . ASN A 1 85 ? -9.308 -10.251 2.173 1.00 92.38 85 ASN A CA 1
ATOM 692 C C . ASN A 1 85 ? -10.590 -9.560 1.699 1.00 92.38 85 ASN A C 1
ATOM 694 O O . ASN A 1 85 ? -11.374 -10.150 0.966 1.00 92.38 85 ASN A O 1
ATOM 698 N N . GLY A 1 86 ? -10.792 -8.294 2.066 1.00 88.75 86 GLY A N 1
ATOM 699 C CA . GLY A 1 86 ? -11.964 -7.512 1.670 1.00 88.75 86 GLY A CA 1
ATOM 700 C C . GLY A 1 86 ? -12.026 -7.266 0.164 1.00 88.75 86 GLY A C 1
ATOM 701 O O . GLY A 1 86 ? -13.117 -7.267 -0.401 1.00 88.75 86 GLY A O 1
ATOM 702 N N . GLY A 1 87 ? -10.874 -7.155 -0.509 1.00 82.06 87 GLY A N 1
ATOM 703 C CA . GLY A 1 87 ? -10.806 -7.036 -1.968 1.00 82.06 87 GLY A CA 1
ATOM 704 C C . GLY A 1 87 ? -11.361 -8.248 -2.7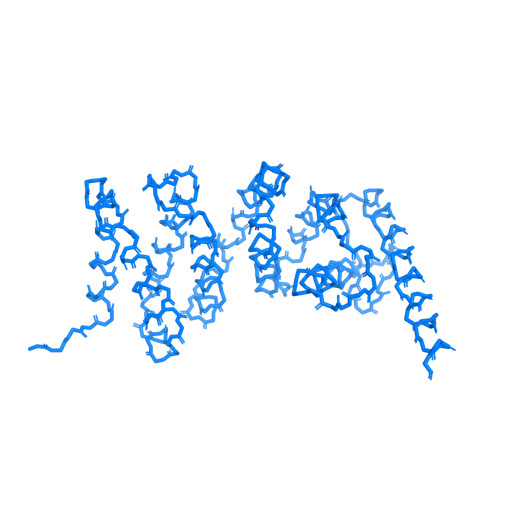30 1.00 82.06 87 GLY A C 1
ATOM 705 O O . GLY A 1 87 ? -11.809 -8.093 -3.859 1.00 82.06 87 GLY A O 1
ATOM 706 N N . CYS A 1 88 ? -11.387 -9.438 -2.118 1.00 74.81 88 CYS A N 1
ATOM 707 C CA . CYS A 1 88 ? -11.980 -10.644 -2.711 1.00 74.81 88 CYS A CA 1
ATOM 708 C C . CYS A 1 88 ? -13.482 -10.798 -2.419 1.00 74.81 88 CYS A C 1
ATOM 710 O O . CYS A 1 88 ? -14.130 -11.659 -3.009 1.00 74.81 88 CYS A O 1
ATOM 712 N N . HIS A 1 89 ? -14.025 -10.011 -1.487 1.00 69.25 89 HIS A N 1
ATOM 713 C CA . HIS A 1 89 ? -15.355 -10.229 -0.909 1.00 69.25 89 HIS A CA 1
ATOM 714 C C . HIS A 1 89 ? -16.258 -8.987 -0.947 1.00 69.25 89 HIS A C 1
ATOM 716 O O . HIS A 1 89 ? -17.348 -9.016 -0.387 1.00 69.25 89 HIS A O 1
ATOM 722 N N . SER A 1 90 ? -15.814 -7.885 -1.558 1.00 74.94 90 SER A N 1
ATOM 723 C CA . SER A 1 90 ? -16.581 -6.635 -1.627 1.00 74.94 90 SER A CA 1
ATOM 724 C C . SER A 1 90 ? -16.071 -5.704 -2.731 1.00 74.94 90 SER A C 1
ATOM 726 O O . SER A 1 90 ? -14.969 -5.879 -3.251 1.00 74.94 90 SER A O 1
ATOM 728 N N . PHE A 1 91 ? -16.820 -4.636 -3.021 1.00 82.50 91 PHE A N 1
ATOM 729 C CA . PHE A 1 91 ? -16.414 -3.553 -3.933 1.00 82.50 91 PHE A CA 1
ATOM 730 C C . PHE A 1 91 ? -15.340 -2.603 -3.351 1.00 82.50 91 PHE A C 1
ATOM 732 O O . PHE A 1 91 ? -15.281 -1.423 -3.703 1.00 82.50 91 PHE A O 1
ATOM 739 N N . LEU A 1 92 ? -14.475 -3.096 -2.457 1.00 89.25 92 LEU A N 1
ATOM 740 C CA . LEU A 1 92 ? -13.474 -2.299 -1.738 1.00 89.25 92 LEU A CA 1
ATOM 741 C C . LEU A 1 92 ? -12.357 -1.759 -2.648 1.00 89.25 92 LEU A C 1
ATOM 743 O O . LEU A 1 92 ? -11.681 -0.800 -2.282 1.00 89.25 92 LEU A O 1
ATOM 747 N N . ALA A 1 93 ? -12.172 -2.319 -3.847 1.00 90.19 93 ALA A N 1
ATOM 748 C CA . ALA A 1 93 ? -11.145 -1.886 -4.798 1.00 90.19 93 ALA A CA 1
ATOM 749 C C . ALA A 1 93 ? -11.212 -0.375 -5.107 1.00 90.19 93 ALA A C 1
ATOM 751 O O . ALA A 1 93 ? -10.178 0.297 -5.153 1.00 90.19 93 ALA A O 1
ATOM 752 N N . LEU A 1 94 ? -12.417 0.192 -5.243 1.00 89.56 94 LEU A N 1
ATOM 753 C CA . LEU A 1 94 ? -12.587 1.628 -5.491 1.00 89.56 94 LEU A CA 1
ATOM 754 C C . LEU A 1 94 ? -12.107 2.485 -4.314 1.00 89.56 94 LEU A C 1
ATOM 756 O O . LEU A 1 94 ? -11.465 3.514 -4.528 1.00 89.56 94 LEU A O 1
ATOM 760 N N . ASP A 1 95 ? -12.385 2.069 -3.080 1.00 93.12 95 ASP A N 1
ATOM 761 C CA . ASP A 1 95 ? -11.932 2.777 -1.881 1.00 93.12 95 ASP A CA 1
ATOM 762 C C . ASP A 1 95 ? -10.425 2.600 -1.663 1.00 93.12 95 ASP A C 1
ATOM 764 O O . ASP A 1 95 ? -9.729 3.558 -1.327 1.00 93.12 95 ASP A O 1
ATOM 768 N N . VAL A 1 96 ? -9.882 1.419 -1.965 1.00 95.25 96 VAL A N 1
ATOM 769 C CA . VAL A 1 96 ? -8.436 1.158 -1.922 1.00 95.25 96 VAL A CA 1
ATOM 770 C C . VAL A 1 96 ? -7.685 2.018 -2.933 1.00 95.25 96 VAL A C 1
ATOM 772 O O . VAL A 1 96 ? -6.651 2.590 -2.592 1.00 95.25 96 VAL A O 1
ATOM 775 N N . LYS A 1 97 ? -8.218 2.202 -4.146 1.00 95.25 97 LYS A N 1
ATOM 776 C CA . LYS A 1 97 ? -7.641 3.124 -5.137 1.00 95.25 97 LYS A CA 1
ATOM 777 C C . LYS A 1 97 ? -7.553 4.552 -4.592 1.00 95.25 97 LYS A C 1
ATOM 779 O O . LYS A 1 97 ? -6.541 5.223 -4.794 1.00 95.25 97 LYS A O 1
ATOM 784 N N . LYS A 1 98 ? -8.586 5.022 -3.883 1.00 95.75 98 LYS A N 1
ATOM 785 C CA . LYS A 1 98 ? -8.615 6.369 -3.284 1.00 95.75 98 LYS A CA 1
ATOM 786 C C . LYS A 1 98 ? -7.587 6.548 -2.161 1.00 95.75 98 LYS A C 1
ATOM 788 O O . LYS A 1 98 ? -7.265 7.686 -1.839 1.00 95.75 98 LYS A O 1
ATOM 793 N N . MET A 1 99 ? -7.033 5.466 -1.606 1.00 96.44 99 MET A N 1
ATOM 794 C CA . MET A 1 99 ? -6.012 5.524 -0.555 1.00 96.44 99 MET A CA 1
ATOM 795 C C . MET A 1 99 ? -4.619 5.908 -1.077 1.00 96.44 99 MET A C 1
ATOM 797 O O . MET A 1 99 ? -3.778 6.303 -0.275 1.00 96.44 99 MET A O 1
ATOM 801 N N . PHE A 1 100 ? -4.333 5.832 -2.386 1.00 98.00 100 PHE A N 1
ATOM 802 C CA . PHE A 1 100 ? -2.979 6.093 -2.907 1.00 98.00 100 PHE A CA 1
ATOM 803 C C . PHE A 1 100 ? -2.341 7.412 -2.428 1.00 98.00 100 PHE A C 1
ATOM 805 O O . PHE A 1 100 ? -1.189 7.358 -1.992 1.00 98.00 100 PHE A O 1
ATOM 812 N N . PRO A 1 101 ? -3.033 8.573 -2.437 1.00 98.00 101 PRO A N 1
ATOM 813 C CA . PRO A 1 101 ? -2.466 9.813 -1.909 1.00 98.00 101 PRO A CA 1
ATOM 814 C C . PRO A 1 101 ? -2.117 9.705 -0.422 1.00 98.00 101 PRO A C 1
ATOM 816 O O . PRO A 1 101 ? -1.025 10.080 -0.012 1.00 98.00 101 PRO A O 1
ATOM 819 N N . THR A 1 102 ? -3.006 9.126 0.383 1.00 97.75 102 THR A N 1
ATOM 820 C CA . THR A 1 102 ? -2.790 8.935 1.821 1.00 97.75 102 THR A CA 1
ATOM 821 C C . THR A 1 102 ? -1.624 7.987 2.101 1.00 97.75 102 THR A C 1
ATOM 823 O O . THR A 1 102 ? -0.762 8.297 2.919 1.00 97.75 102 THR A O 1
ATOM 826 N N . LEU A 1 103 ? -1.549 6.863 1.386 1.00 98.38 103 LEU A N 1
ATOM 827 C CA . LEU A 1 103 ? -0.462 5.896 1.520 1.00 98.38 103 LEU A CA 1
ATOM 828 C C . LEU A 1 103 ? 0.888 6.498 1.107 1.00 98.38 103 LEU A C 1
ATOM 830 O O . LEU A 1 103 ? 1.893 6.259 1.772 1.00 98.38 103 LEU A O 1
ATOM 834 N N . ARG A 1 104 ? 0.912 7.302 0.039 1.00 98.50 104 ARG A N 1
ATOM 835 C CA . ARG A 1 104 ? 2.096 8.061 -0.386 1.00 98.50 104 ARG A CA 1
ATOM 836 C C . ARG A 1 104 ? 2.589 8.977 0.730 1.00 98.50 104 ARG A C 1
ATOM 838 O O . ARG A 1 104 ? 3.784 8.962 1.014 1.00 98.50 104 ARG A O 1
ATOM 845 N N . GLU A 1 105 ? 1.701 9.739 1.365 1.00 98.06 105 GLU A N 1
ATOM 846 C CA . GLU A 1 105 ? 2.083 10.602 2.490 1.00 98.06 105 GLU A CA 1
ATOM 847 C C . GLU A 1 105 ? 2.648 9.784 3.655 1.00 98.06 105 GLU A C 1
ATOM 849 O O . GLU A 1 105 ? 3.723 10.099 4.159 1.00 98.06 105 GLU A O 1
ATOM 854 N N . TRP A 1 106 ? 2.004 8.674 4.027 1.00 98.00 106 TRP A N 1
ATOM 855 C CA . TRP A 1 106 ? 2.514 7.798 5.086 1.00 98.00 106 TRP A CA 1
ATOM 856 C C . TRP A 1 106 ? 3.906 7.255 4.776 1.00 98.00 106 TRP A C 1
ATOM 858 O O . TRP A 1 106 ? 4.767 7.255 5.649 1.00 98.00 106 TRP A O 1
ATOM 868 N N . ILE A 1 107 ? 4.157 6.830 3.537 1.00 98.44 107 ILE A N 1
ATOM 869 C CA . ILE A 1 107 ? 5.486 6.377 3.115 1.00 98.44 107 ILE A CA 1
ATOM 870 C C . ILE A 1 107 ? 6.495 7.512 3.268 1.00 98.44 107 ILE A C 1
ATOM 872 O O . ILE A 1 107 ? 7.517 7.325 3.921 1.00 98.44 107 ILE A O 1
ATOM 876 N N . LYS A 1 108 ? 6.206 8.695 2.726 1.00 96.94 108 LYS A N 1
ATOM 877 C CA . LYS A 1 108 ? 7.139 9.828 2.758 1.00 96.94 108 LYS A CA 1
ATOM 878 C C . LYS A 1 108 ? 7.467 10.284 4.178 1.00 96.94 108 LYS A C 1
ATOM 880 O O . LYS A 1 108 ? 8.622 10.599 4.457 1.00 96.94 108 LYS A O 1
ATOM 885 N N . THR A 1 109 ? 6.482 10.292 5.073 1.00 96.06 109 THR A N 1
ATOM 886 C CA . THR A 1 109 ? 6.654 10.752 6.456 1.00 96.06 109 THR A CA 1
ATOM 887 C C . THR A 1 109 ? 7.247 9.679 7.368 1.00 96.06 109 THR A C 1
ATOM 889 O O . THR A 1 109 ? 8.173 9.959 8.132 1.00 96.06 109 THR A O 1
ATOM 892 N N . ASP A 1 110 ? 6.750 8.443 7.303 1.00 96.69 110 ASP A N 1
ATOM 893 C CA . ASP A 1 110 ? 7.001 7.452 8.353 1.00 96.69 110 ASP A CA 1
ATOM 894 C C . ASP A 1 110 ? 8.127 6.468 8.009 1.00 96.69 110 ASP A C 1
ATOM 896 O O . ASP A 1 110 ? 8.767 5.948 8.921 1.00 96.69 110 ASP A O 1
ATOM 900 N N . ILE A 1 111 ? 8.441 6.230 6.729 1.00 94.62 111 ILE A N 1
ATOM 901 C CA . ILE A 1 111 ? 9.392 5.168 6.340 1.00 94.62 111 ILE A CA 1
ATOM 902 C C . ILE A 1 111 ? 10.832 5.431 6.806 1.00 94.62 111 ILE A C 1
ATOM 904 O O . ILE A 1 111 ? 11.586 4.494 7.086 1.00 94.62 111 ILE A O 1
ATOM 908 N N . ARG A 1 112 ? 11.214 6.712 6.900 1.00 91.19 112 ARG A N 1
ATOM 909 C CA . ARG A 1 112 ? 12.528 7.157 7.393 1.00 91.19 112 ARG A CA 1
ATOM 910 C C . ARG A 1 112 ? 12.516 7.391 8.898 1.00 91.19 112 ARG A C 1
ATOM 912 O O . ARG A 1 112 ? 13.507 7.117 9.563 1.00 91.19 112 ARG A O 1
ATOM 919 N N . THR A 1 113 ? 11.390 7.871 9.417 1.00 94.62 113 THR A N 1
ATOM 920 C CA . THR A 1 113 ? 11.220 8.227 10.830 1.00 94.62 113 THR A CA 1
ATOM 921 C C . THR A 1 113 ? 11.093 6.989 11.717 1.00 94.62 113 THR A C 1
ATOM 923 O O . THR A 1 113 ? 11.606 6.966 12.833 1.00 94.62 113 THR A O 1
ATOM 926 N N . PHE A 1 114 ? 10.451 5.930 11.219 1.00 95.44 114 PHE A N 1
ATOM 927 C CA . PHE A 1 114 ? 10.129 4.733 11.989 1.00 95.44 114 PHE A CA 1
ATOM 928 C C . PHE A 1 114 ? 10.609 3.460 11.268 1.00 95.44 114 PHE A C 1
ATOM 930 O O . PHE A 1 114 ? 9.832 2.815 10.559 1.00 95.44 114 PHE A O 1
ATOM 937 N N . PRO A 1 115 ? 11.873 3.033 11.471 1.00 93.88 115 PRO A N 1
ATOM 938 C CA . PRO A 1 115 ? 12.436 1.864 10.788 1.00 93.88 115 PRO A CA 1
ATOM 939 C C . PRO A 1 115 ? 11.631 0.569 10.965 1.00 93.88 115 PRO A C 1
ATOM 941 O O . PRO A 1 115 ? 11.522 -0.225 10.033 1.00 93.88 115 PRO A O 1
ATOM 944 N N . HIS A 1 116 ? 11.008 0.376 12.133 1.00 95.19 116 HIS A N 1
ATOM 945 C CA . HIS A 1 116 ? 10.161 -0.787 12.414 1.00 95.19 116 HIS A CA 1
ATOM 946 C C . HIS A 1 116 ? 8.888 -0.844 11.545 1.00 95.19 116 HIS A C 1
ATOM 948 O O . HIS A 1 116 ? 8.326 -1.921 11.375 1.00 95.19 116 HIS A O 1
ATOM 954 N N . LEU A 1 117 ? 8.448 0.273 10.946 1.00 96.88 117 LEU A N 1
ATOM 955 C CA . LEU A 1 117 ? 7.276 0.321 10.061 1.00 96.88 117 LEU A CA 1
ATOM 956 C C . LEU A 1 117 ? 7.598 -0.001 8.598 1.00 96.88 117 LEU A C 1
ATOM 958 O O . LEU A 1 117 ? 6.676 -0.248 7.821 1.00 96.88 117 LEU A O 1
ATOM 962 N N . GLN A 1 118 ? 8.876 -0.027 8.206 1.00 96.62 118 GLN A N 1
ATOM 963 C CA . GLN A 1 118 ? 9.284 -0.169 6.804 1.00 96.62 118 GLN A CA 1
ATOM 964 C C . GLN A 1 118 ? 8.708 -1.427 6.147 1.00 96.62 118 GLN A C 1
ATOM 966 O O . GLN A 1 118 ? 8.097 -1.337 5.085 1.00 96.62 118 GLN A O 1
ATOM 971 N N . GLU A 1 119 ? 8.843 -2.593 6.789 1.00 96.56 119 GLU A N 1
ATOM 972 C CA . GLU A 1 119 ? 8.300 -3.851 6.256 1.00 96.56 119 GLU A CA 1
ATOM 973 C C . GLU A 1 119 ? 6.775 -3.775 6.070 1.00 96.56 119 GLU A C 1
ATOM 975 O O . GLU A 1 119 ? 6.243 -4.226 5.054 1.00 96.56 119 GLU A O 1
ATOM 980 N N . HIS A 1 120 ? 6.069 -3.163 7.024 1.00 97.81 120 HIS A N 1
ATOM 981 C CA . HIS A 1 120 ? 4.613 -3.042 7.000 1.00 97.81 120 HIS A CA 1
ATOM 982 C C . HIS A 1 120 ? 4.124 -2.100 5.891 1.00 97.81 120 HIS A C 1
ATOM 984 O O . HIS A 1 120 ? 3.162 -2.428 5.197 1.00 97.81 120 HIS A O 1
ATOM 990 N N . LEU A 1 121 ? 4.800 -0.966 5.687 1.00 98.44 121 LEU A N 1
ATOM 991 C CA . LEU A 1 121 ? 4.477 -0.005 4.629 1.00 98.44 121 LEU A CA 1
ATOM 992 C C . LEU A 1 121 ? 4.729 -0.588 3.235 1.00 98.44 121 LEU A C 1
ATOM 994 O O . LEU A 1 121 ? 3.877 -0.450 2.354 1.00 98.44 121 LEU A O 1
ATOM 998 N N . VAL A 1 122 ? 5.852 -1.288 3.039 1.00 98.38 122 VAL A N 1
ATOM 999 C CA . VAL A 1 122 ? 6.142 -1.968 1.765 1.00 98.38 122 VAL A CA 1
ATOM 1000 C C . VAL A 1 122 ? 5.103 -3.059 1.506 1.00 98.38 122 VAL A C 1
ATOM 1002 O O . VAL A 1 122 ? 4.549 -3.124 0.410 1.00 98.38 122 VAL A O 1
ATOM 1005 N N . ARG A 1 123 ? 4.760 -3.871 2.517 1.00 98.50 123 ARG A N 1
ATOM 1006 C CA . ARG A 1 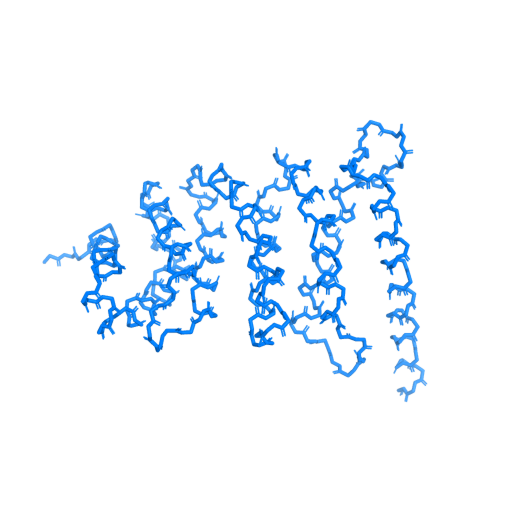123 ? 3.755 -4.937 2.379 1.00 98.50 123 ARG A CA 1
ATOM 1007 C C . ARG A 1 123 ? 2.370 -4.401 2.025 1.00 98.50 123 ARG A C 1
ATOM 1009 O O . ARG A 1 123 ? 1.735 -4.945 1.122 1.00 98.50 123 ARG A O 1
ATOM 1016 N N . LEU A 1 124 ? 1.922 -3.339 2.696 1.00 98.62 124 LEU A N 1
ATOM 1017 C CA . LEU A 1 124 ? 0.649 -2.691 2.380 1.00 98.62 124 LEU A CA 1
ATOM 1018 C C . LEU A 1 124 ? 0.657 -2.151 0.949 1.00 98.62 124 LEU A C 1
ATOM 1020 O O . LEU A 1 124 ? -0.281 -2.396 0.197 1.00 98.62 124 LEU A O 1
ATOM 1024 N N . SER A 1 125 ? 1.741 -1.487 0.549 1.00 98.62 125 SER A N 1
ATOM 1025 C CA . SER A 1 125 ? 1.894 -0.938 -0.802 1.00 98.62 125 SER A CA 1
ATOM 1026 C C . SER A 1 125 ? 1.861 -2.019 -1.874 1.00 98.62 125 SER A C 1
ATOM 1028 O O . SER A 1 125 ? 1.175 -1.858 -2.882 1.00 98.62 125 SER A O 1
ATOM 1030 N N . LEU A 1 126 ? 2.552 -3.137 -1.647 1.00 98.69 126 LEU A N 1
ATOM 1031 C CA . LEU A 1 126 ? 2.526 -4.296 -2.533 1.00 98.69 126 LEU A CA 1
ATOM 1032 C C . LEU A 1 126 ? 1.115 -4.875 -2.643 1.00 98.69 126 LEU A C 1
ATOM 1034 O O . LEU A 1 126 ? 0.620 -5.042 -3.753 1.00 98.69 126 LEU A O 1
ATOM 1038 N N . THR A 1 127 ? 0.446 -5.106 -1.514 1.00 98.25 127 THR A N 1
ATOM 1039 C CA . THR A 1 127 ? -0.906 -5.685 -1.476 1.00 98.25 127 THR A CA 1
ATOM 1040 C C . THR A 1 127 ? -1.926 -4.792 -2.187 1.00 98.25 127 THR A C 1
ATOM 1042 O O . THR A 1 127 ? -2.719 -5.279 -2.989 1.00 98.25 127 THR A O 1
ATOM 1045 N N . VAL A 1 128 ? -1.872 -3.475 -1.959 1.00 97.94 128 VAL A N 1
ATOM 1046 C CA . VAL A 1 128 ? -2.716 -2.482 -2.647 1.00 97.94 128 VAL A CA 1
ATOM 1047 C C . VAL A 1 128 ? -2.483 -2.517 -4.156 1.00 97.94 128 VAL A C 1
ATOM 1049 O O . VAL A 1 128 ? -3.436 -2.595 -4.929 1.00 97.94 128 VAL A O 1
ATOM 1052 N N . CYS A 1 129 ? -1.221 -2.497 -4.592 1.00 98.00 129 CYS A N 1
ATOM 1053 C CA . CYS A 1 129 ? -0.900 -2.524 -6.016 1.00 98.00 129 CYS A CA 1
ATOM 1054 C C . CYS A 1 129 ? -1.311 -3.856 -6.663 1.00 98.00 129 CYS A C 1
ATOM 1056 O O . CYS A 1 129 ? -1.827 -3.854 -7.775 1.00 98.00 129 CYS A O 1
ATOM 1058 N N . GLN A 1 130 ? -1.132 -4.987 -5.974 1.00 97.00 130 GLN A N 1
ATOM 1059 C CA . GLN A 1 130 ? -1.535 -6.310 -6.459 1.00 97.00 130 GLN A CA 1
ATOM 1060 C C . GLN A 1 130 ? -3.049 -6.428 -6.627 1.00 97.00 130 GLN A C 1
ATOM 1062 O O . GLN A 1 130 ? -3.488 -6.940 -7.656 1.00 97.00 130 GLN A O 1
ATOM 1067 N N . LEU A 1 131 ? -3.830 -5.928 -5.664 1.00 95.75 131 LEU A N 1
ATOM 1068 C CA . LEU A 1 131 ? -5.292 -5.902 -5.756 1.00 95.75 131 LEU A CA 1
ATOM 1069 C C . LEU A 1 131 ? -5.755 -5.121 -6.993 1.00 95.75 131 LEU A C 1
ATOM 1071 O O . LEU A 1 131 ? -6.672 -5.535 -7.690 1.00 95.75 131 LEU A O 1
ATOM 1075 N N . LEU A 1 132 ? -5.093 -4.001 -7.281 1.00 95.38 132 LEU A N 1
ATOM 1076 C CA . LEU A 1 132 ? -5.527 -3.034 -8.285 1.00 95.38 132 LEU A CA 1
ATOM 1077 C C . LEU A 1 132 ? -4.899 -3.220 -9.678 1.00 95.38 132 LEU A C 1
ATOM 1079 O O . LEU A 1 132 ? -5.247 -2.482 -10.604 1.00 95.38 132 LEU A O 1
ATOM 1083 N N . ARG A 1 133 ? -3.957 -4.158 -9.850 1.00 92.50 133 ARG A N 1
ATOM 1084 C CA . ARG A 1 133 ? -3.071 -4.222 -11.034 1.00 92.50 133 ARG A CA 1
ATOM 1085 C C . ARG A 1 133 ? -3.781 -4.376 -12.374 1.00 92.50 133 ARG A C 1
ATOM 1087 O O . ARG A 1 133 ? -3.257 -3.915 -13.383 1.00 92.50 133 ARG A O 1
ATOM 1094 N N . PHE A 1 134 ? -4.951 -5.007 -12.385 1.00 87.50 134 PHE A N 1
ATOM 1095 C CA . PHE A 1 134 ? -5.700 -5.264 -13.614 1.00 87.50 134 PHE A CA 1
ATOM 1096 C C . PHE A 1 134 ? -6.605 -4.096 -14.019 1.00 87.50 134 PHE A C 1
ATOM 1098 O O . PHE A 1 134 ? -6.867 -3.916 -15.203 1.00 87.50 134 PHE A O 1
ATOM 1105 N N . GLU A 1 135 ? -7.030 -3.269 -13.062 1.00 87.94 135 GLU A N 1
ATOM 1106 C CA . GLU A 1 135 ? -8.082 -2.265 -13.281 1.00 87.94 135 GLU A CA 1
ATOM 1107 C C . GLU A 1 135 ? -7.577 -0.822 -13.154 1.00 87.94 135 GLU A C 1
ATOM 1109 O O . GLU A 1 135 ? -8.151 0.103 -13.724 1.00 87.94 135 GLU A O 1
ATOM 1114 N N . CYS A 1 136 ? -6.492 -0.598 -12.409 1.00 94.31 136 CYS A N 1
ATOM 1115 C CA . CYS A 1 136 ? -6.003 0.741 -12.070 1.00 94.31 136 CYS A CA 1
ATOM 1116 C C . CYS A 1 136 ? -4.511 0.924 -12.381 1.00 94.31 136 CYS A C 1
ATOM 1118 O O . CYS A 1 136 ? -3.814 1.652 -11.670 1.00 94.31 136 CYS A O 1
ATOM 1120 N N . ARG A 1 137 ? -4.017 0.295 -13.457 1.00 95.25 137 ARG A N 1
ATOM 1121 C CA . ARG A 1 137 ? -2.599 0.302 -13.869 1.00 95.25 137 ARG A CA 1
ATOM 1122 C C . ARG A 1 137 ? -1.970 1.697 -13.854 1.00 95.25 137 ARG A C 1
ATOM 1124 O O . ARG A 1 137 ? -0.936 1.892 -13.228 1.00 95.25 137 ARG A O 1
ATOM 1131 N N . MET A 1 138 ? -2.628 2.683 -14.468 1.00 96.19 138 MET A N 1
ATOM 1132 C CA . MET A 1 138 ? -2.116 4.059 -14.545 1.00 96.19 138 MET A CA 1
ATOM 1133 C C . MET A 1 138 ? -1.937 4.705 -13.162 1.00 96.19 138 MET A C 1
ATOM 1135 O O . MET A 1 138 ? -0.960 5.417 -12.934 1.00 96.19 138 MET A O 1
ATOM 1139 N N . ALA A 1 139 ? -2.856 4.434 -12.227 1.00 97.31 139 ALA A N 1
ATOM 1140 C CA . ALA A 1 139 ? -2.762 4.936 -10.858 1.00 97.31 139 ALA A CA 1
ATOM 1141 C C . ALA A 1 139 ? -1.608 4.269 -10.095 1.00 97.31 139 ALA A C 1
ATOM 1143 O O . ALA A 1 139 ? -0.907 4.945 -9.347 1.00 97.31 139 ALA A O 1
ATOM 1144 N N . ILE A 1 140 ? -1.372 2.973 -10.330 1.00 98.19 140 ILE A N 1
ATOM 1145 C CA . ILE A 1 140 ? -0.235 2.247 -9.749 1.00 98.19 140 ILE A CA 1
ATOM 1146 C C . ILE A 1 140 ? 1.084 2.792 -10.288 1.00 98.19 140 ILE A C 1
ATOM 1148 O O . ILE A 1 140 ? 1.984 3.025 -9.490 1.00 98.19 140 ILE A O 1
ATOM 1152 N N . CYS A 1 141 ? 1.194 3.027 -11.600 1.00 98.25 141 CYS A N 1
ATOM 1153 C CA . CYS A 1 141 ? 2.390 3.621 -12.200 1.00 98.25 141 CYS A CA 1
ATOM 1154 C C . CYS A 1 141 ? 2.706 4.974 -11.561 1.00 98.25 141 CYS A C 1
ATOM 1156 O O . CYS A 1 141 ? 3.799 5.172 -11.036 1.00 98.25 141 CYS A O 1
ATOM 1158 N N . LYS A 1 142 ? 1.707 5.864 -11.487 1.00 98.19 142 LYS A N 1
ATOM 1159 C CA . LYS A 1 142 ? 1.880 7.181 -10.869 1.00 98.19 142 LYS A CA 1
ATOM 1160 C C . LYS A 1 142 ? 2.268 7.088 -9.390 1.00 98.19 142 LYS A C 1
ATOM 1162 O O . LYS A 1 142 ? 3.171 7.790 -8.946 1.00 98.19 142 LYS A O 1
ATOM 1167 N N . PHE A 1 143 ? 1.615 6.212 -8.625 1.00 98.50 143 PHE A N 1
ATOM 1168 C CA . PHE A 1 143 ? 1.976 5.961 -7.229 1.00 98.50 143 PHE A CA 1
ATOM 1169 C C . PHE A 1 143 ? 3.413 5.438 -7.101 1.00 98.50 143 PHE A C 1
ATOM 1171 O O . PHE A 1 143 ? 4.166 5.916 -6.257 1.00 98.50 143 PHE A O 1
ATOM 1178 N N . GLY A 1 144 ? 3.805 4.492 -7.955 1.00 98.31 144 GLY A N 1
ATOM 1179 C CA . GLY A 1 144 ? 5.139 3.909 -7.978 1.00 98.31 144 GLY A CA 1
ATOM 1180 C C . GLY A 1 144 ? 6.222 4.941 -8.258 1.00 98.31 144 GLY A C 1
ATOM 1181 O O . GLY A 1 144 ? 7.181 5.035 -7.497 1.00 98.31 144 GLY A O 1
ATOM 1182 N N . GLU A 1 145 ? 6.043 5.762 -9.291 1.00 98.38 145 GLU A N 1
ATOM 1183 C CA . GLU A 1 145 ? 6.935 6.880 -9.623 1.00 98.38 145 GLU A CA 1
ATOM 1184 C C . GLU A 1 145 ? 7.127 7.842 -8.441 1.00 98.38 145 GLU A C 1
ATOM 1186 O O . GLU A 1 145 ? 8.240 8.312 -8.197 1.00 98.38 145 GLU A O 1
ATOM 1191 N N . ASP A 1 146 ? 6.057 8.089 -7.682 1.00 98.12 146 ASP A N 1
ATOM 1192 C CA . ASP A 1 146 ? 6.022 9.032 -6.567 1.00 98.12 146 ASP A CA 1
ATOM 1193 C C . ASP A 1 146 ? 6.724 8.539 -5.286 1.00 98.12 146 ASP A C 1
ATOM 1195 O O . ASP A 1 146 ? 7.139 9.381 -4.481 1.00 98.12 146 ASP A O 1
ATOM 1199 N N . VAL A 1 147 ? 6.832 7.217 -5.071 1.00 98.31 147 VAL A N 1
ATOM 1200 C CA . VAL A 1 147 ? 7.374 6.608 -3.830 1.00 98.31 147 VAL A CA 1
ATOM 1201 C C . VAL A 1 147 ? 8.629 5.754 -4.040 1.00 98.31 147 VAL A C 1
ATOM 1203 O O . VAL A 1 147 ? 9.283 5.363 -3.072 1.00 98.31 147 VAL A O 1
ATOM 1206 N N . MET A 1 148 ? 9.012 5.470 -5.290 1.00 97.62 148 MET A N 1
ATOM 1207 C CA . MET A 1 148 ? 10.148 4.598 -5.624 1.00 97.62 148 MET A CA 1
ATOM 1208 C C . MET A 1 148 ? 11.454 5.035 -4.948 1.00 97.62 148 MET A C 1
ATOM 1210 O O . MET A 1 148 ? 12.226 4.192 -4.494 1.00 97.62 148 MET A O 1
ATOM 1214 N N . SER A 1 149 ? 11.713 6.344 -4.848 1.00 96.69 149 SER A N 1
ATOM 1215 C CA . SER A 1 149 ? 12.910 6.857 -4.169 1.00 96.69 149 SER A CA 1
ATOM 1216 C C . SER A 1 149 ? 12.961 6.472 -2.694 1.00 96.69 149 SER A C 1
ATOM 1218 O O . SER A 1 149 ? 14.032 6.182 -2.170 1.00 96.69 149 SER A O 1
ATOM 1220 N N . ASP A 1 150 ? 11.816 6.446 -2.018 1.00 97.94 150 ASP A N 1
ATOM 1221 C CA . ASP A 1 150 ? 11.745 6.121 -0.598 1.00 97.94 150 ASP A CA 1
ATOM 1222 C C . ASP A 1 150 ? 11.967 4.628 -0.355 1.00 97.94 150 ASP A C 1
ATOM 1224 O O . ASP A 1 150 ? 12.677 4.256 0.577 1.00 97.94 150 ASP A O 1
ATOM 1228 N N . PHE A 1 151 ? 11.453 3.776 -1.244 1.00 97.75 151 PHE A N 1
ATOM 1229 C CA . PHE A 1 151 ? 11.673 2.327 -1.197 1.00 97.75 151 PHE A CA 1
ATOM 1230 C C . PHE A 1 151 ? 13.100 1.938 -1.568 1.00 97.75 151 PHE A C 1
ATOM 1232 O O . PHE A 1 151 ? 13.696 1.083 -0.914 1.00 97.75 151 PHE A O 1
ATOM 1239 N N . ARG A 1 152 ? 13.691 2.620 -2.553 1.00 95.38 152 ARG A N 1
ATOM 1240 C CA . ARG A 1 152 ? 15.118 2.509 -2.864 1.00 95.38 152 ARG A CA 1
ATOM 1241 C C . ARG A 1 152 ? 15.983 2.762 -1.630 1.00 95.38 152 ARG A C 1
ATOM 1243 O O . ARG A 1 152 ? 16.901 1.996 -1.369 1.00 95.38 152 ARG A O 1
ATOM 1250 N N . ASN A 1 153 ? 15.699 3.825 -0.879 1.00 94.38 153 ASN A N 1
ATOM 1251 C CA . ASN A 1 153 ? 16.543 4.255 0.239 1.00 94.38 153 ASN A CA 1
ATOM 1252 C C . ASN A 1 153 ? 16.561 3.272 1.419 1.00 94.38 153 ASN A C 1
ATOM 1254 O O . ASN A 1 153 ? 17.460 3.344 2.253 1.00 94.38 153 ASN A O 1
ATOM 1258 N N . ILE A 1 154 ? 15.578 2.375 1.507 1.00 94.62 154 ILE A N 1
ATOM 1259 C CA . ILE A 1 154 ? 15.489 1.368 2.572 1.00 94.62 154 ILE A CA 1
ATOM 1260 C C . ILE A 1 154 ? 15.865 -0.042 2.105 1.00 94.62 154 ILE A C 1
ATOM 1262 O O . ILE A 1 154 ? 15.763 -0.991 2.893 1.00 94.62 154 ILE A O 1
ATOM 1266 N N . TYR A 1 155 ? 16.263 -0.187 0.839 1.00 93.50 155 TYR A N 1
ATOM 1267 C CA . TYR A 1 155 ? 16.728 -1.448 0.284 1.00 93.50 155 TYR A CA 1
ATOM 1268 C C . TYR A 1 155 ? 18.060 -1.848 0.919 1.00 93.50 155 TYR A C 1
ATOM 1270 O O . TYR A 1 155 ? 19.009 -1.066 0.946 1.00 93.50 155 TYR A O 1
ATOM 1278 N N . ASP A 1 156 ? 18.124 -3.074 1.437 1.00 85.81 156 ASP A N 1
ATOM 1279 C CA . ASP A 1 156 ? 19.342 -3.604 2.041 1.00 85.81 156 ASP A CA 1
ATOM 1280 C C . ASP A 1 156 ? 20.177 -4.356 0.997 1.00 85.81 156 ASP A C 1
ATOM 1282 O O . ASP A 1 156 ? 19.782 -5.413 0.497 1.00 85.81 156 ASP A O 1
ATOM 1286 N N . HIS A 1 157 ? 21.341 -3.791 0.676 1.00 79.62 157 HIS A N 1
ATOM 1287 C CA . HIS A 1 157 ? 22.304 -4.360 -0.267 1.00 79.62 157 HIS A CA 1
ATOM 1288 C C . HIS A 1 157 ? 23.140 -5.496 0.322 1.00 79.62 157 HIS A C 1
ATOM 1290 O O . HIS A 1 157 ? 23.929 -6.113 -0.402 1.00 79.62 157 HIS A O 1
ATOM 1296 N N . ARG A 1 158 ? 23.029 -5.767 1.626 1.00 73.44 158 ARG A N 1
ATOM 1297 C CA . ARG A 1 158 ? 23.790 -6.852 2.228 1.00 73.44 158 ARG A CA 1
ATOM 1298 C C . ARG A 1 158 ? 23.316 -8.204 1.690 1.00 73.44 158 ARG A C 1
ATOM 1300 O O . ARG A 1 158 ? 22.160 -8.399 1.299 1.00 73.44 158 ARG A O 1
ATOM 1307 N N . ALA A 1 159 ? 24.275 -9.114 1.592 1.00 60.97 159 ALA A N 1
ATOM 1308 C CA . ALA A 1 159 ? 24.110 -10.428 0.982 1.00 60.97 159 ALA A CA 1
ATOM 1309 C C . ALA A 1 159 ? 23.848 -11.538 2.012 1.00 60.97 159 ALA A C 1
ATOM 1311 O O . ALA A 1 159 ? 23.507 -12.664 1.645 1.00 60.97 159 ALA A O 1
ATOM 1312 N N . ASP A 1 160 ? 24.015 -11.229 3.297 1.00 58.06 160 ASP A N 1
ATOM 1313 C CA . ASP A 1 160 ? 23.846 -12.129 4.428 1.00 58.06 160 ASP A CA 1
ATOM 1314 C C . ASP A 1 160 ? 22.362 -12.323 4.755 1.00 58.06 160 ASP A C 1
ATOM 1316 O O . ASP A 1 160 ? 21.797 -11.760 5.687 1.00 58.06 160 ASP A O 1
ATOM 1320 N N . GLY A 1 161 ? 21.735 -13.194 3.968 1.00 55.69 161 GLY A N 1
ATOM 1321 C CA . GLY A 1 161 ? 20.377 -13.655 4.204 1.00 55.69 161 GLY A CA 1
ATOM 1322 C C . GLY A 1 161 ? 19.320 -12.755 3.575 1.00 55.69 161 GLY A C 1
ATOM 1323 O O . GLY A 1 161 ? 19.339 -11.528 3.642 1.00 55.69 161 GLY A O 1
ATOM 1324 N N . VAL A 1 162 ? 18.349 -13.403 2.948 1.00 62.06 162 VAL A N 1
ATOM 1325 C CA . VAL A 1 162 ? 17.165 -12.737 2.428 1.00 62.06 162 VAL A CA 1
ATOM 1326 C C . VAL A 1 162 ? 16.306 -12.297 3.616 1.00 62.06 162 VAL A C 1
ATOM 1328 O O . VAL A 1 162 ? 15.719 -13.125 4.315 1.00 62.06 162 VAL A O 1
ATOM 1331 N N . SER A 1 163 ? 16.252 -10.991 3.883 1.00 82.56 163 SER A N 1
ATOM 1332 C CA . SER A 1 163 ? 15.291 -10.454 4.847 1.00 82.56 163 SER A CA 1
ATOM 1333 C C . SER A 1 163 ? 13.907 -10.357 4.204 1.00 82.56 163 SER A C 1
ATOM 1335 O O . SER A 1 163 ? 13.782 -9.997 3.033 1.00 82.56 163 SER A O 1
ATOM 1337 N N . LYS A 1 164 ? 12.843 -10.592 4.984 1.00 87.88 164 LYS A N 1
ATOM 1338 C CA . LYS A 1 164 ? 11.450 -10.452 4.511 1.00 87.88 164 LYS A CA 1
ATOM 1339 C C . LYS A 1 164 ? 11.179 -9.088 3.866 1.00 87.88 164 LYS A C 1
ATOM 1341 O O . LYS A 1 164 ? 10.404 -8.994 2.922 1.00 87.88 164 LYS A O 1
ATOM 1346 N N . LYS A 1 165 ? 11.826 -8.025 4.358 1.00 92.25 165 LYS A N 1
ATOM 1347 C CA . LYS A 1 165 ? 11.743 -6.677 3.779 1.00 92.25 165 LYS A CA 1
ATOM 1348 C C . LYS A 1 165 ? 12.367 -6.608 2.381 1.00 92.25 165 LYS A C 1
ATOM 1350 O O . LYS A 1 165 ? 11.794 -5.964 1.507 1.00 92.25 165 LYS A O 1
ATOM 1355 N N . LYS A 1 166 ? 13.519 -7.255 2.172 1.00 92.56 166 LYS A N 1
ATOM 1356 C CA . LYS A 1 166 ? 14.207 -7.299 0.873 1.00 92.56 166 LYS A CA 1
ATOM 1357 C C . LYS A 1 166 ? 13.348 -8.003 -0.179 1.00 92.56 166 LYS A C 1
ATOM 1359 O O . LYS A 1 166 ? 13.179 -7.442 -1.257 1.00 92.56 166 LYS A O 1
ATOM 1364 N N . ASP A 1 167 ? 12.734 -9.136 0.165 1.00 92.31 167 ASP A N 1
ATOM 1365 C CA . ASP A 1 167 ? 11.796 -9.844 -0.724 1.00 92.31 167 ASP A CA 1
ATOM 1366 C C . ASP A 1 167 ? 10.608 -8.974 -1.115 1.00 92.31 167 ASP A C 1
ATOM 1368 O O . ASP A 1 167 ? 10.323 -8.799 -2.294 1.00 92.31 167 ASP A O 1
ATOM 1372 N N . LEU A 1 168 ? 9.962 -8.347 -0.129 1.00 96.50 168 LEU A N 1
ATOM 1373 C CA . LEU A 1 168 ? 8.823 -7.468 -0.384 1.00 96.50 168 LEU A CA 1
ATOM 1374 C C . LEU A 1 168 ? 9.181 -6.288 -1.295 1.00 96.50 168 LEU A C 1
ATOM 1376 O O . LEU A 1 168 ? 8.367 -5.890 -2.125 1.00 96.50 168 LEU A O 1
ATOM 1380 N N . LEU A 1 169 ? 10.378 -5.715 -1.138 1.00 97.19 169 LEU A N 1
ATOM 1381 C CA . LEU A 1 169 ? 10.860 -4.642 -2.006 1.00 97.19 169 LEU A CA 1
ATOM 1382 C C . LEU A 1 169 ? 11.107 -5.146 -3.429 1.00 97.19 169 LEU A C 1
ATOM 1384 O O . LEU A 1 169 ? 10.690 -4.485 -4.375 1.00 97.19 169 LEU A O 1
ATOM 1388 N N . LEU A 1 170 ? 11.742 -6.311 -3.586 1.00 95.81 170 LEU A N 1
ATOM 1389 C CA . LEU A 1 170 ? 11.966 -6.924 -4.896 1.00 95.81 170 LEU A CA 1
ATOM 1390 C C . LEU A 1 170 ? 10.644 -7.243 -5.599 1.00 95.81 170 LEU A C 1
ATOM 1392 O O . LEU A 1 170 ? 10.467 -6.840 -6.748 1.00 95.81 170 LEU A O 1
ATOM 1396 N N . ASP A 1 171 ? 9.692 -7.865 -4.904 1.00 97.56 171 ASP A N 1
ATOM 1397 C CA . ASP A 1 171 ? 8.349 -8.137 -5.425 1.00 97.56 171 ASP A CA 1
ATOM 1398 C C . ASP A 1 171 ? 7.642 -6.847 -5.850 1.00 97.56 171 ASP A C 1
ATOM 1400 O O . ASP A 1 171 ? 7.011 -6.784 -6.909 1.00 97.56 171 ASP A O 1
ATOM 1404 N N . TRP A 1 172 ? 7.774 -5.786 -5.050 1.00 98.44 172 TRP A N 1
ATOM 1405 C CA . TRP A 1 172 ? 7.205 -4.485 -5.376 1.00 98.44 172 TRP A CA 1
ATOM 1406 C C . TRP A 1 172 ? 7.870 -3.859 -6.605 1.00 98.44 172 TRP A C 1
ATOM 1408 O O . TRP A 1 172 ? 7.168 -3.365 -7.487 1.00 98.44 172 TRP A O 1
ATOM 1418 N N . PHE A 1 173 ? 9.197 -3.919 -6.726 1.00 98.31 173 PHE A N 1
ATOM 1419 C CA . PHE A 1 173 ? 9.916 -3.420 -7.900 1.00 98.31 173 PHE A CA 1
ATOM 1420 C C . PHE A 1 173 ? 9.562 -4.193 -9.171 1.00 98.31 173 PHE A C 1
ATOM 1422 O O . PHE A 1 173 ? 9.327 -3.580 -10.213 1.00 98.31 173 PHE A O 1
ATOM 1429 N N . VAL A 1 174 ? 9.470 -5.522 -9.089 1.00 97.81 174 VAL A N 1
ATOM 1430 C CA . VAL A 1 174 ? 9.032 -6.371 -10.204 1.00 97.81 174 VAL A CA 1
ATOM 1431 C C . VAL A 1 174 ? 7.622 -5.987 -10.633 1.00 97.81 174 VAL A C 1
ATOM 1433 O O . VAL A 1 174 ? 7.384 -5.787 -11.825 1.00 97.81 174 VAL A O 1
ATOM 1436 N N . LEU A 1 175 ? 6.705 -5.807 -9.679 1.00 98.31 175 LEU A N 1
ATOM 1437 C CA . LEU A 1 175 ? 5.352 -5.352 -9.979 1.00 98.31 175 LEU A CA 1
ATOM 1438 C C . LEU A 1 175 ? 5.364 -3.997 -10.694 1.00 98.31 175 LEU A C 1
ATOM 1440 O O . LEU A 1 175 ? 4.650 -3.847 -11.682 1.00 98.31 175 LEU A O 1
ATOM 1444 N N . GLN A 1 176 ? 6.190 -3.040 -10.252 1.00 98.31 176 GLN A N 1
ATOM 1445 C CA . GLN A 1 176 ? 6.320 -1.744 -10.924 1.00 98.31 176 GLN A CA 1
ATOM 1446 C C . GLN A 1 176 ? 6.779 -1.892 -12.375 1.00 98.31 176 GLN A C 1
ATOM 1448 O O . GLN A 1 176 ? 6.183 -1.286 -13.263 1.00 98.31 176 GLN A O 1
ATOM 1453 N N . VAL A 1 177 ? 7.775 -2.734 -12.652 1.00 98.00 177 VAL A N 1
ATOM 1454 C CA . VAL A 1 177 ? 8.206 -2.995 -14.033 1.00 98.00 177 VAL A CA 1
ATOM 1455 C C . VAL A 1 177 ? 7.069 -3.609 -14.854 1.00 98.00 177 VAL A C 1
ATOM 1457 O O . VAL A 1 177 ? 6.811 -3.154 -15.965 1.00 98.00 177 VAL A O 1
ATOM 1460 N N . GLN A 1 178 ? 6.343 -4.582 -14.301 1.00 97.25 178 GLN A N 1
ATOM 1461 C CA . GLN A 1 178 ? 5.245 -5.264 -14.993 1.00 97.25 178 GLN A CA 1
ATOM 1462 C C . GLN A 1 178 ? 4.077 -4.335 -15.344 1.00 97.25 178 GLN A C 1
ATOM 1464 O O . GLN A 1 178 ? 3.488 -4.481 -16.413 1.00 97.25 178 GLN A O 1
ATOM 1469 N N . VAL A 1 179 ? 3.728 -3.384 -14.470 1.00 97.38 179 VAL A N 1
ATOM 1470 C CA . VAL A 1 179 ? 2.624 -2.445 -14.738 1.00 97.38 179 VAL A CA 1
ATOM 1471 C C . VAL A 1 179 ? 3.018 -1.325 -15.705 1.00 97.38 179 VAL A C 1
ATOM 1473 O O . VAL A 1 179 ? 2.164 -0.878 -16.468 1.00 97.38 179 VAL A O 1
ATOM 1476 N N . HIS A 1 180 ? 4.287 -0.901 -15.724 1.00 97.88 180 HIS A N 1
ATOM 1477 C CA . HIS A 1 180 ? 4.779 0.085 -16.698 1.00 97.88 180 HIS A CA 1
ATOM 1478 C C . HIS A 1 180 ? 5.035 -0.540 -18.076 1.00 97.88 180 HIS A C 1
ATOM 1480 O O . HIS A 1 180 ? 4.809 0.106 -19.099 1.00 97.88 180 HIS A O 1
ATOM 1486 N N . HIS A 1 181 ? 5.470 -1.803 -18.107 1.00 97.31 181 HIS A N 1
ATOM 1487 C CA . HIS A 1 181 ? 5.835 -2.540 -19.317 1.00 97.31 181 HIS A CA 1
ATOM 1488 C C . HIS A 1 181 ? 5.139 -3.913 -19.395 1.00 97.31 181 HIS A C 1
ATOM 1490 O O . HIS A 1 181 ? 5.810 -4.951 -19.323 1.00 97.31 181 HIS A O 1
ATOM 1496 N N . PRO A 1 182 ? 3.801 -3.966 -19.557 1.00 95.62 182 PRO A N 1
ATOM 1497 C CA . PRO A 1 182 ? 3.080 -5.230 -19.699 1.00 95.62 182 PRO A CA 1
ATOM 1498 C C . PRO A 1 182 ? 3.650 -6.068 -20.848 1.00 95.62 182 PRO A C 1
ATOM 1500 O O . PRO A 1 182 ? 3.831 -5.567 -21.955 1.00 95.62 182 PRO A O 1
ATOM 1503 N N . GLY A 1 183 ? 3.980 -7.335 -20.583 1.00 92.81 183 GLY A N 1
ATOM 1504 C CA . GLY A 1 183 ? 4.579 -8.225 -21.588 1.00 92.81 183 GLY A CA 1
ATOM 1505 C C . GLY A 1 183 ? 5.944 -7.767 -22.125 1.00 92.81 183 GLY A C 1
ATOM 1506 O O . GLY A 1 183 ? 6.349 -8.213 -23.191 1.00 92.81 183 GLY A O 1
ATOM 1507 N N . GLY A 1 184 ? 6.646 -6.864 -21.428 1.00 93.38 184 GLY A N 1
ATOM 1508 C CA . GLY A 1 184 ? 7.912 -6.294 -21.902 1.00 93.38 184 GLY A CA 1
ATOM 1509 C C . GLY A 1 184 ? 7.746 -5.191 -22.952 1.00 93.38 184 GLY A C 1
ATOM 1510 O O . GLY A 1 184 ? 8.708 -4.861 -23.645 1.00 93.38 184 GLY A O 1
ATOM 1511 N N . ALA A 1 185 ? 6.543 -4.621 -23.077 1.00 94.81 185 ALA A N 1
ATOM 1512 C CA . ALA A 1 185 ? 6.240 -3.530 -23.996 1.00 94.81 185 ALA A CA 1
ATOM 1513 C C . ALA A 1 185 ? 7.242 -2.372 -23.875 1.00 94.81 185 ALA A C 1
ATOM 1515 O O . ALA A 1 185 ? 7.515 -1.880 -22.782 1.00 94.81 185 ALA A O 1
ATOM 1516 N N . GLN A 1 186 ? 7.781 -1.907 -25.000 1.00 93.31 186 GLN A N 1
ATOM 1517 C CA . GLN A 1 186 ? 8.782 -0.840 -25.014 1.00 93.31 186 GLN A CA 1
ATOM 1518 C C . GLN A 1 186 ? 8.135 0.548 -24.944 1.00 93.31 186 GLN A C 1
ATOM 1520 O O . GLN A 1 186 ? 6.980 0.736 -25.333 1.00 93.31 186 GLN A O 1
ATOM 1525 N N . ARG A 1 187 ? 8.892 1.549 -24.475 1.00 91.88 187 ARG A N 1
ATOM 1526 C CA . ARG A 1 187 ? 8.466 2.957 -24.531 1.00 91.88 187 ARG A CA 1
ATOM 1527 C C . ARG A 1 187 ? 8.071 3.320 -25.968 1.00 91.88 187 ARG A C 1
ATOM 1529 O O . ARG A 1 187 ? 8.798 3.001 -26.901 1.00 91.88 187 ARG A O 1
ATOM 1536 N N . GLY A 1 188 ? 6.938 4.002 -26.122 1.00 90.06 188 GLY A N 1
ATOM 1537 C CA . GLY A 1 188 ? 6.384 4.382 -27.428 1.00 90.06 188 GLY A CA 1
ATOM 1538 C C . GLY A 1 188 ? 5.396 3.369 -28.013 1.00 90.06 188 GLY A C 1
ATOM 1539 O O . GLY A 1 188 ? 4.719 3.689 -28.983 1.00 90.06 188 GLY A O 1
ATOM 1540 N N . THR A 1 189 ? 5.262 2.184 -27.411 1.00 94.56 189 THR A N 1
ATOM 1541 C CA . THR A 1 189 ? 4.153 1.266 -27.710 1.00 94.56 189 THR A CA 1
ATOM 1542 C C . THR A 1 189 ? 2.914 1.622 -26.890 1.00 94.56 189 THR A C 1
ATOM 1544 O O . THR A 1 189 ? 3.031 2.162 -25.792 1.00 94.56 189 THR A O 1
ATOM 1547 N N . GLU A 1 190 ? 1.729 1.271 -27.392 1.00 89.88 190 GLU A N 1
ATOM 1548 C CA . GLU A 1 190 ? 0.443 1.526 -26.719 1.00 89.88 190 GLU A CA 1
ATOM 1549 C C . GLU A 1 190 ? 0.331 0.836 -25.347 1.00 89.88 190 GLU A C 1
ATOM 1551 O O . GLU A 1 190 ? -0.295 1.347 -24.418 1.00 89.88 190 GLU A O 1
ATOM 1556 N N . ALA A 1 191 ? 0.965 -0.328 -25.195 1.00 92.62 191 ALA A N 1
ATOM 1557 C CA . ALA A 1 191 ? 0.901 -1.099 -23.959 1.00 92.62 191 ALA A CA 1
ATOM 1558 C C . ALA A 1 191 ? 1.754 -0.499 -22.826 1.00 92.62 191 ALA A C 1
ATOM 1560 O O . ALA A 1 191 ? 1.414 -0.679 -21.653 1.00 92.62 191 ALA A O 1
ATOM 1561 N N . ALA A 1 192 ? 2.839 0.211 -23.149 1.00 96.88 192 AL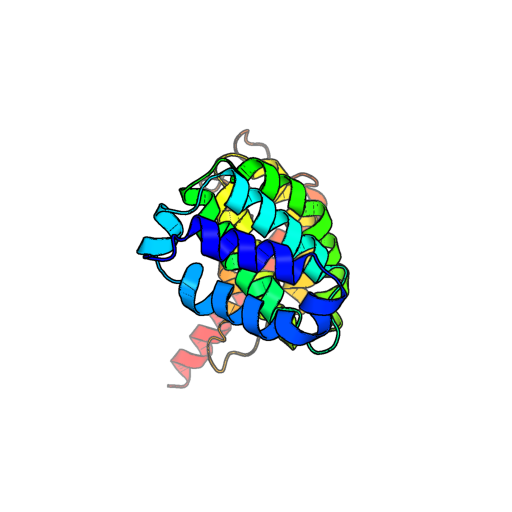A A N 1
ATOM 1562 C CA . ALA A 1 192 ? 3.737 0.782 -22.153 1.00 96.88 192 ALA A CA 1
ATOM 1563 C C . ALA A 1 192 ? 3.200 2.114 -21.607 1.00 96.88 192 ALA A C 1
ATOM 1565 O O . ALA A 1 192 ? 2.711 2.957 -22.354 1.00 96.88 192 ALA A O 1
ATOM 1566 N N . TYR A 1 193 ? 3.316 2.332 -20.298 1.00 97.12 193 TYR A N 1
ATOM 1567 C CA . TYR A 1 193 ? 2.812 3.545 -19.654 1.00 97.12 193 TYR A CA 1
ATOM 1568 C C . TYR A 1 193 ? 3.729 4.016 -18.528 1.00 97.12 193 TYR A C 1
ATOM 1570 O O . TYR A 1 193 ? 4.176 3.215 -17.713 1.00 97.12 193 TYR A O 1
ATOM 1578 N N . ALA A 1 194 ? 3.930 5.329 -18.459 1.00 97.44 194 ALA A N 1
ATOM 1579 C CA . ALA A 1 194 ? 4.470 6.051 -17.315 1.00 97.44 194 ALA A CA 1
ATOM 1580 C C . ALA A 1 194 ? 3.698 7.372 -17.200 1.00 97.44 194 ALA A C 1
ATOM 1582 O O . ALA A 1 194 ? 3.352 7.966 -18.225 1.00 97.44 194 ALA A O 1
ATOM 1583 N N . GLY A 1 195 ? 3.425 7.824 -15.978 1.00 94.62 195 GLY A N 1
ATOM 1584 C CA . GLY A 1 195 ? 2.911 9.169 -15.734 1.00 94.62 195 GLY A CA 1
ATOM 1585 C C . GLY A 1 195 ? 3.952 10.216 -16.124 1.00 94.62 195 GLY A C 1
ATOM 1586 O O . GLY A 1 195 ? 3.641 11.147 -16.854 1.00 94.62 195 GLY A O 1
ATOM 1587 N N . GLU A 1 196 ? 5.201 10.004 -15.707 1.00 96.00 196 GLU A N 1
ATOM 1588 C CA . GLU A 1 196 ? 6.348 10.855 -16.025 1.00 96.00 196 GLU A CA 1
ATOM 1589 C C . GLU A 1 196 ? 7.515 10.006 -16.554 1.00 96.00 196 GLU A C 1
ATOM 1591 O O . GLU A 1 196 ? 8.313 9.455 -15.788 1.00 96.00 196 GLU A O 1
ATOM 1596 N N . TRP A 1 197 ? 7.652 9.901 -17.881 1.00 96.50 197 TRP A N 1
ATOM 1597 C CA . TRP A 1 197 ? 8.644 9.017 -18.513 1.00 96.50 197 TRP A CA 1
ATOM 1598 C C . TRP A 1 197 ? 10.085 9.267 -18.063 1.00 96.50 197 TRP A C 1
ATOM 1600 O O . TRP A 1 197 ? 10.839 8.309 -17.906 1.00 96.50 197 TRP A O 1
ATOM 1610 N N . ASP A 1 198 ? 10.476 10.516 -17.819 1.00 96.62 198 ASP A N 1
ATOM 1611 C CA . ASP A 1 198 ? 11.838 10.845 -17.382 1.00 96.62 198 ASP A CA 1
ATOM 1612 C C . ASP A 1 198 ? 12.076 10.501 -15.905 1.00 96.62 198 ASP A C 1
ATOM 1614 O O . ASP A 1 198 ? 13.204 10.219 -15.483 1.00 96.62 198 ASP A O 1
ATOM 1618 N N . VAL A 1 199 ? 11.018 10.491 -15.087 1.00 97.31 199 VAL A N 1
ATOM 1619 C CA . VAL A 1 199 ? 11.077 9.936 -13.730 1.00 97.31 199 VAL A CA 1
ATOM 1620 C C . VAL A 1 199 ? 11.240 8.429 -13.839 1.00 97.31 199 VAL A C 1
ATOM 1622 O O . VAL A 1 199 ? 12.236 7.900 -13.344 1.00 97.31 199 VAL A O 1
ATOM 1625 N N . TRP A 1 200 ? 10.330 7.752 -14.540 1.00 97.88 200 TRP A N 1
ATOM 1626 C CA . TRP A 1 200 ? 10.347 6.299 -14.671 1.00 97.88 200 TRP A CA 1
ATOM 1627 C C . TRP A 1 200 ? 11.649 5.772 -15.288 1.00 97.88 200 TRP A C 1
ATOM 1629 O O . TRP A 1 200 ? 12.236 4.837 -14.752 1.00 97.88 200 TRP A O 1
ATOM 1639 N N . ALA A 1 201 ? 12.188 6.413 -16.328 1.00 96.69 201 ALA A N 1
ATOM 1640 C CA . ALA A 1 201 ? 13.451 6.012 -16.952 1.00 96.69 201 ALA A CA 1
ATOM 1641 C C . ALA A 1 201 ? 14.633 6.037 -15.966 1.00 96.69 201 ALA A C 1
ATOM 1643 O O . ALA A 1 201 ? 15.444 5.109 -15.941 1.00 96.69 201 ALA A O 1
ATOM 1644 N N . ARG A 1 202 ? 14.711 7.053 -15.093 1.00 97.56 202 ARG A N 1
ATOM 1645 C CA . ARG A 1 202 ? 15.729 7.111 -14.027 1.00 97.56 202 ARG A CA 1
ATOM 1646 C C . ARG A 1 202 ? 15.527 6.018 -12.978 1.00 97.56 202 ARG A C 1
ATOM 1648 O O . ARG A 1 202 ? 16.508 5.475 -12.468 1.00 97.56 202 ARG A O 1
ATOM 1655 N N . GLN A 1 203 ? 14.276 5.693 -12.645 1.00 97.38 203 GLN A N 1
ATOM 1656 C CA . GLN A 1 203 ? 13.961 4.589 -11.735 1.00 97.38 203 GLN A CA 1
ATOM 1657 C C . GLN A 1 203 ? 14.358 3.238 -12.341 1.00 97.38 203 GLN A C 1
ATOM 1659 O O . GLN A 1 203 ? 15.034 2.449 -11.684 1.00 97.38 203 GLN A O 1
ATOM 1664 N N . LEU A 1 204 ? 14.021 3.004 -13.610 1.00 96.81 204 LEU A N 1
ATOM 1665 C CA . LEU A 1 204 ? 14.350 1.785 -14.342 1.00 96.81 204 LEU A CA 1
ATOM 1666 C C . LEU A 1 204 ? 15.866 1.598 -14.490 1.00 96.81 204 LEU A C 1
ATOM 1668 O O . LEU A 1 204 ? 16.369 0.494 -14.295 1.00 96.81 204 LEU A O 1
ATOM 1672 N N . GLY A 1 205 ? 16.609 2.677 -14.752 1.00 97.38 205 GLY A N 1
ATOM 1673 C CA . GLY A 1 205 ? 18.073 2.647 -14.774 1.00 97.38 205 GLY A CA 1
ATOM 1674 C C . GLY A 1 205 ? 18.677 2.222 -13.431 1.00 97.38 205 GLY A C 1
ATOM 1675 O O . GLY A 1 205 ? 19.612 1.422 -13.401 1.00 97.38 205 GLY A O 1
ATOM 1676 N N . TRP A 1 206 ? 18.119 2.690 -12.311 1.00 97.56 206 TRP A N 1
ATOM 1677 C CA . TRP A 1 206 ? 18.536 2.226 -10.985 1.00 97.56 206 TRP A CA 1
ATOM 1678 C C . TRP A 1 206 ? 18.181 0.752 -10.747 1.00 97.56 206 TRP A C 1
ATOM 1680 O O . TRP A 1 206 ? 19.032 0.001 -10.275 1.00 97.56 206 TRP A O 1
ATOM 1690 N N . LEU A 1 207 ? 16.971 0.321 -11.118 1.00 97.25 207 LEU A N 1
ATOM 1691 C CA . LEU A 1 207 ? 16.551 -1.081 -11.011 1.00 97.25 207 LEU A CA 1
ATOM 1692 C C . LEU A 1 207 ? 17.478 -2.012 -11.797 1.00 97.25 207 LEU A C 1
ATOM 1694 O O . LEU A 1 207 ? 17.866 -3.063 -11.297 1.00 97.25 207 LEU A O 1
ATOM 1698 N N . TYR A 1 208 ? 17.898 -1.609 -12.994 1.00 96.38 208 TYR A N 1
ATOM 1699 C CA . TYR A 1 208 ? 18.864 -2.363 -13.787 1.00 96.38 208 TYR A CA 1
ATOM 1700 C C . TYR A 1 208 ? 20.202 -2.550 -13.050 1.00 96.38 208 TYR A C 1
ATOM 1702 O O . TYR A 1 208 ? 20.717 -3.665 -12.959 1.00 96.38 208 TYR A O 1
ATOM 1710 N N . GLN A 1 209 ? 20.739 -1.480 -12.454 1.00 96.12 209 GLN A N 1
ATOM 1711 C CA . GLN A 1 209 ? 21.967 -1.562 -11.653 1.00 96.12 209 GLN A CA 1
ATOM 1712 C C . GLN A 1 209 ? 21.790 -2.411 -10.388 1.00 96.12 209 GLN A C 1
ATOM 1714 O O . GLN A 1 209 ? 22.709 -3.140 -10.002 1.00 96.12 209 GLN A O 1
ATOM 1719 N N . LEU A 1 210 ? 20.611 -2.353 -9.760 1.00 94.50 210 LEU A N 1
ATOM 1720 C CA . LEU A 1 210 ? 20.265 -3.194 -8.618 1.00 94.50 210 LEU A CA 1
ATOM 1721 C C . LEU A 1 210 ? 20.355 -4.679 -8.988 1.00 94.50 210 LEU A C 1
ATOM 1723 O O . LEU A 1 210 ? 21.053 -5.425 -8.306 1.00 94.50 210 LEU A O 1
ATOM 1727 N N . VAL A 1 211 ? 19.725 -5.095 -10.092 1.00 93.00 211 VAL A N 1
ATOM 1728 C CA . VAL A 1 211 ? 19.762 -6.494 -10.549 1.00 93.00 211 VAL A CA 1
ATOM 1729 C C . VAL A 1 211 ? 21.195 -6.950 -10.821 1.00 93.00 211 VAL A C 1
ATOM 1731 O O . VAL A 1 211 ? 21.592 -8.007 -10.338 1.00 93.00 211 VAL A O 1
ATOM 1734 N N . ILE A 1 212 ? 22.002 -6.146 -11.523 1.00 93.81 212 ILE A N 1
ATOM 1735 C CA . ILE A 1 212 ? 23.418 -6.473 -11.769 1.00 93.81 212 ILE A CA 1
ATOM 1736 C C . ILE A 1 212 ? 24.169 -6.686 -10.451 1.00 93.81 212 ILE A C 1
ATOM 1738 O O . ILE A 1 212 ? 24.962 -7.620 -10.327 1.00 93.81 212 ILE A O 1
ATOM 1742 N N . THR A 1 213 ? 23.939 -5.812 -9.471 1.00 91.19 213 THR A N 1
ATOM 1743 C CA . THR A 1 213 ? 24.613 -5.870 -8.170 1.00 91.19 213 THR A CA 1
ATOM 1744 C C . THR A 1 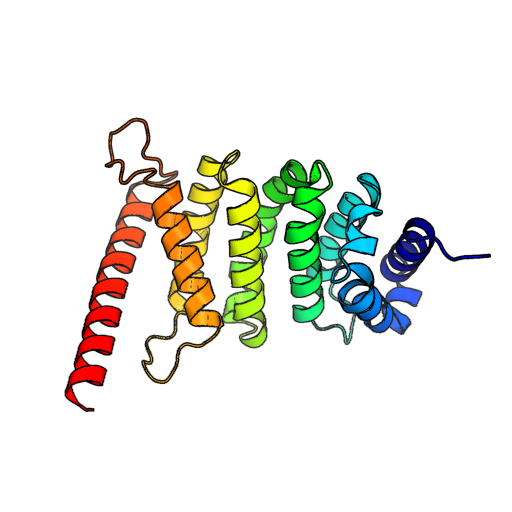213 ? 24.225 -7.131 -7.398 1.00 91.19 213 THR A C 1
ATOM 1746 O O . THR A 1 213 ? 25.107 -7.816 -6.876 1.00 91.19 213 THR A O 1
ATOM 1749 N N . GLU A 1 214 ? 22.936 -7.475 -7.368 1.00 89.25 214 GLU A N 1
ATOM 1750 C CA . GLU A 1 214 ? 22.428 -8.680 -6.705 1.00 89.25 214 GLU A CA 1
ATOM 1751 C C . GLU A 1 214 ? 22.934 -9.962 -7.382 1.00 89.25 214 GLU A C 1
ATOM 1753 O O . GLU A 1 214 ? 23.436 -10.852 -6.698 1.00 89.25 214 GLU A O 1
ATOM 1758 N N . VAL A 1 215 ? 22.917 -10.036 -8.719 1.00 89.38 215 VAL A N 1
ATOM 1759 C CA . VAL A 1 215 ? 23.446 -11.191 -9.470 1.00 89.38 215 VAL A CA 1
ATOM 1760 C C . VAL A 1 215 ? 24.932 -11.403 -9.171 1.00 89.38 215 VAL A C 1
ATOM 1762 O O . VAL A 1 215 ? 25.324 -12.493 -8.756 1.00 89.38 215 VAL A O 1
ATOM 1765 N N . LYS A 1 216 ? 25.751 -10.347 -9.262 1.00 89.56 216 LYS A N 1
ATOM 1766 C CA . LYS A 1 216 ? 27.184 -10.407 -8.915 1.00 89.56 216 LYS A CA 1
ATOM 1767 C C . LYS A 1 216 ? 27.424 -10.780 -7.454 1.00 89.56 216 LYS A C 1
ATOM 1769 O O . LYS A 1 216 ? 28.460 -11.351 -7.110 1.00 89.56 216 LYS A O 1
ATOM 1774 N N . SER A 1 217 ? 26.522 -10.393 -6.555 1.00 85.25 217 SER A N 1
ATOM 1775 C CA . SER A 1 217 ? 26.589 -10.788 -5.150 1.00 85.25 217 SER A CA 1
ATOM 1776 C C . SER A 1 217 ? 26.365 -12.292 -5.004 1.00 85.25 217 SER A C 1
ATOM 1778 O O . SER A 1 217 ? 27.193 -12.973 -4.399 1.00 85.25 217 SER A O 1
ATOM 1780 N N . VAL A 1 218 ? 25.313 -12.830 -5.626 1.00 83.44 218 VAL A N 1
ATOM 1781 C CA . VAL A 1 218 ? 24.992 -14.265 -5.609 1.00 83.44 218 VAL A CA 1
ATOM 1782 C C . VAL A 1 218 ? 26.118 -15.100 -6.219 1.00 83.44 218 VAL A C 1
ATOM 1784 O O . VAL A 1 218 ? 26.502 -16.111 -5.634 1.00 83.44 218 VAL A O 1
ATOM 1787 N N . GLU A 1 219 ? 26.686 -14.676 -7.349 1.00 84.56 219 GLU A N 1
ATOM 1788 C CA . GLU A 1 219 ? 27.822 -15.353 -7.989 1.00 84.56 219 GLU A CA 1
ATOM 1789 C C . GLU A 1 219 ? 29.034 -15.436 -7.056 1.00 84.56 219 GLU A C 1
ATOM 1791 O O . GLU A 1 219 ? 29.556 -16.525 -6.829 1.00 84.56 219 GLU A O 1
ATOM 1796 N N . ARG A 1 220 ? 29.429 -14.320 -6.426 1.00 82.00 220 ARG A N 1
ATOM 1797 C CA . ARG A 1 220 ? 30.547 -14.304 -5.467 1.00 82.00 220 ARG A CA 1
ATOM 1798 C C . ARG A 1 220 ? 30.326 -15.251 -4.287 1.00 82.00 220 ARG A C 1
ATOM 1800 O O . ARG A 1 220 ? 31.261 -15.932 -3.884 1.00 82.00 220 ARG A O 1
ATOM 1807 N N . HIS A 1 221 ? 29.104 -15.338 -3.760 1.00 74.56 221 HIS A N 1
ATOM 1808 C CA . HIS A 1 221 ? 28.788 -16.257 -2.658 1.00 74.56 221 HIS A CA 1
ATOM 1809 C C . HIS A 1 221 ? 28.796 -17.732 -3.077 1.00 74.56 221 HIS A C 1
ATOM 1811 O O . HIS A 1 221 ? 29.032 -18.592 -2.231 1.00 74.56 221 HIS A O 1
ATOM 1817 N N . ARG A 1 222 ? 28.547 -18.036 -4.358 1.00 74.31 222 ARG A N 1
ATOM 1818 C CA . ARG A 1 222 ? 28.655 -19.399 -4.898 1.00 74.31 222 ARG A CA 1
ATOM 1819 C C . ARG A 1 222 ? 30.103 -19.825 -5.108 1.00 74.31 222 ARG A C 1
ATOM 1821 O O . ARG A 1 222 ? 30.401 -20.980 -4.867 1.00 74.31 222 ARG A O 1
ATOM 1828 N N . THR A 1 223 ? 30.988 -18.915 -5.510 1.00 68.50 223 THR A N 1
ATOM 1829 C CA . THR A 1 223 ? 32.413 -19.224 -5.743 1.00 68.50 223 THR A CA 1
ATOM 1830 C C . THR A 1 223 ? 33.215 -19.418 -4.448 1.00 68.50 223 THR A C 1
ATOM 1832 O O . THR A 1 223 ? 34.287 -20.009 -4.477 1.00 68.50 223 THR A O 1
ATOM 1835 N N . ILE A 1 224 ? 32.725 -18.902 -3.315 1.00 59.97 224 ILE A N 1
ATOM 1836 C CA . ILE A 1 224 ? 33.399 -18.983 -2.003 1.00 59.97 224 ILE A CA 1
ATOM 1837 C C . ILE A 1 224 ? 32.965 -20.234 -1.199 1.00 59.97 224 ILE A C 1
ATOM 1839 O O . ILE A 1 224 ? 33.568 -20.537 -0.171 1.00 59.97 224 ILE A O 1
ATOM 1843 N N . ARG A 1 225 ? 31.936 -20.964 -1.650 1.00 51.03 225 ARG A N 1
ATOM 1844 C CA . ARG A 1 225 ? 31.475 -22.232 -1.056 1.00 51.03 225 ARG A CA 1
ATOM 1845 C C . ARG A 1 225 ? 31.992 -23.425 -1.844 1.00 51.03 225 ARG A C 1
ATOM 1847 O O . ARG A 1 225 ? 32.249 -24.454 -1.187 1.00 51.03 225 ARG A O 1
#